Protein AF-A0A662CU67-F1 (afdb_monomer_lite)

pLDDT: mean 75.38, std 14.51, range [34.69, 94.81]

Foldseek 3Di:
DDDPDPDDPDPPVPPDPDPPACLVVDQLLLLVVVLVVLLVLLVPPDPPDPVLLVVSVVVLVVLLVVLVDDPVVVVVVVVVCVVVLVVLVCLLVVFDDDDPPHCHNSNSVSVSSSVVSNSSSVNSSVSNHDLVSVLLNCVQVVPPQVVSVVSVVCVVCVVVVVVVVVV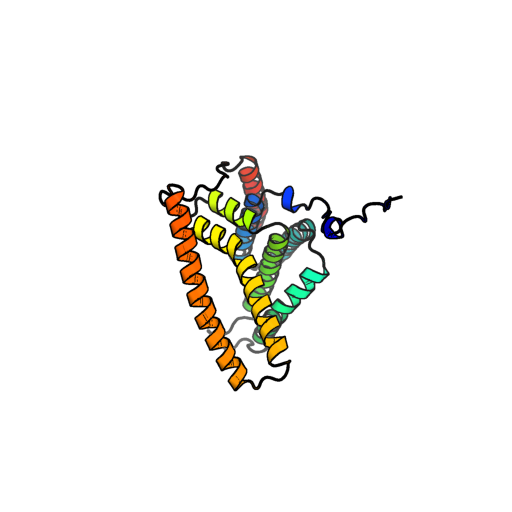VVVVVCVPPNDDDPPVVVVVVVVVVVVVVVVVVVVVVVVVVVVCVVVVNPVGDDDPDPDHDDVVSVVVVVVSCVVVVVVVVVD

Sequence (250 aa):
MIDDRPLLPSPEDSSQKFPLSLKERVEPRRVLLTVLAFLVIIILAPFRPLLKWIILGLLVTIFFVLGRLGWRQTLARFLVFLPLLIFLVVAVFLFPERGEAGLSRPVAAEILVRSLLAWLVLMGASGCLDFQGLIQAGEAWRLPPFFLALLALTGRYLPLMSEELNRQHRSLKLRWGEKIPWSRRIYLLKALLSHNFFLLLRRAQKIHQSLLSRSFSGKWVLTSKRPLTWSEWLWLGILLILVGGAWWWS

Structure (mmCIF, N/CA/C/O backbone):
data_AF-A0A662CU67-F1
#
_entry.id   AF-A0A662CU67-F1
#
loop_
_atom_site.group_PDB
_atom_site.id
_atom_site.type_symbol
_atom_site.label_atom_id
_atom_site.label_alt_id
_atom_site.label_comp_id
_atom_site.label_asym_id
_atom_site.label_entity_id
_atom_site.label_seq_id
_atom_site.pdbx_PDB_ins_code
_atom_site.Cartn_x
_atom_site.Cartn_y
_atom_site.Cartn_z
_atom_site.occupancy
_atom_site.B_iso_or_equiv
_atom_site.auth_seq_id
_atom_site.auth_comp_id
_atom_site.auth_asym_id
_atom_site.auth_atom_id
_atom_site.pdbx_PDB_model_num
ATOM 1 N N . MET A 1 1 ? -35.613 44.379 24.470 1.00 51.56 1 MET A N 1
ATOM 2 C CA . MET A 1 1 ? -34.159 44.491 24.704 1.00 51.56 1 MET A CA 1
ATOM 3 C C . MET A 1 1 ? -33.612 43.078 24.863 1.00 51.56 1 MET A C 1
ATOM 5 O O . MET A 1 1 ? -33.500 42.594 25.979 1.00 51.56 1 MET A O 1
ATOM 9 N N . ILE A 1 2 ? -33.429 42.370 23.743 1.00 50.81 2 ILE A N 1
ATOM 10 C CA . ILE A 1 2 ? -32.931 40.986 23.690 1.00 50.81 2 ILE A CA 1
ATOM 11 C C . ILE A 1 2 ? -32.023 40.890 22.454 1.00 50.81 2 ILE A C 1
ATOM 13 O O . ILE A 1 2 ? -32.502 40.763 21.338 1.00 50.81 2 ILE A O 1
ATOM 17 N N . ASP A 1 3 ? -30.736 41.095 22.730 1.00 44.59 3 ASP A N 1
ATOM 18 C CA . ASP A 1 3 ? -29.508 40.611 22.077 1.00 44.59 3 ASP A CA 1
ATOM 19 C C . ASP A 1 3 ? -29.527 40.312 20.552 1.00 44.59 3 ASP A C 1
ATOM 21 O O . ASP A 1 3 ? -29.603 39.160 20.124 1.00 44.59 3 ASP A O 1
ATOM 25 N N . ASP A 1 4 ? -29.332 41.356 19.736 1.00 52.28 4 ASP A N 1
ATOM 26 C CA . ASP A 1 4 ? -28.867 41.261 18.342 1.00 52.28 4 ASP A CA 1
ATOM 27 C C . ASP A 1 4 ? -27.355 40.966 18.312 1.00 52.28 4 ASP A C 1
ATOM 29 O O . ASP A 1 4 ? -26.524 41.850 18.079 1.00 52.28 4 ASP A O 1
ATOM 33 N N . ARG A 1 5 ? -26.963 39.711 18.563 1.00 55.62 5 ARG A N 1
ATOM 34 C CA . ARG A 1 5 ? -25.589 39.268 18.276 1.00 55.62 5 ARG A CA 1
ATOM 35 C C . ARG A 1 5 ? -25.504 38.726 16.855 1.00 55.62 5 ARG A C 1
ATOM 37 O O . ARG A 1 5 ? -26.284 37.837 16.507 1.00 55.62 5 ARG A O 1
ATOM 44 N N . PRO A 1 6 ? -24.535 39.173 16.040 1.00 49.62 6 PRO A N 1
ATOM 45 C CA . PRO A 1 6 ? -24.277 38.538 14.760 1.00 49.62 6 PRO A CA 1
ATOM 46 C C . PRO A 1 6 ? -23.876 37.080 15.003 1.00 49.62 6 PRO A C 1
ATOM 48 O O . PRO A 1 6 ? -22.993 36.790 15.814 1.00 49.62 6 PRO A O 1
ATOM 51 N N . LEU A 1 7 ? -24.554 36.169 14.303 1.00 55.44 7 LEU A N 1
ATOM 52 C CA . LEU A 1 7 ? -24.207 34.754 14.213 1.00 55.44 7 LEU A CA 1
ATOM 53 C C . LEU A 1 7 ? -22.717 34.634 13.876 1.00 55.44 7 LEU A C 1
ATOM 55 O O . LEU A 1 7 ? -22.296 34.927 12.757 1.00 55.44 7 LEU A O 1
ATOM 59 N N . LEU A 1 8 ? -21.917 34.232 14.864 1.00 54.41 8 LEU A N 1
ATOM 60 C CA . LEU A 1 8 ? -20.520 33.879 14.652 1.00 54.41 8 LEU A CA 1
ATOM 61 C C . LEU A 1 8 ? -20.472 32.772 13.586 1.00 54.41 8 LEU A C 1
ATOM 63 O O . LEU A 1 8 ? -21.180 31.770 13.734 1.00 54.41 8 LEU A O 1
ATOM 67 N N . PRO A 1 9 ? -19.670 32.917 12.518 1.00 47.94 9 PRO A N 1
ATOM 68 C CA . PRO A 1 9 ? -19.522 31.857 11.535 1.00 47.94 9 PRO A CA 1
ATOM 69 C C . PRO A 1 9 ? -18.956 30.614 12.226 1.00 47.94 9 PRO A C 1
ATOM 71 O O . PRO A 1 9 ? -17.965 30.686 12.958 1.00 47.94 9 PRO A O 1
ATOM 74 N N . SER A 1 10 ? -19.617 29.473 12.022 1.00 44.62 10 SER A N 1
ATOM 75 C CA . SER A 1 10 ? -19.162 28.198 12.571 1.00 44.62 10 SER A CA 1
ATOM 76 C C . SER A 1 10 ? -17.742 27.884 12.062 1.00 44.62 10 SER A C 1
ATOM 78 O O . SER A 1 10 ? -17.456 28.114 10.884 1.00 44.62 10 SER A O 1
ATOM 80 N N . PRO A 1 11 ? -16.849 27.327 12.896 1.00 45.16 11 PRO A N 1
ATOM 81 C CA . PRO A 1 11 ? -15.475 27.015 12.500 1.00 45.16 11 PRO A CA 1
ATOM 82 C C . PRO A 1 11 ? -15.352 25.844 11.502 1.00 45.16 11 PRO A C 1
ATOM 84 O O . PRO A 1 11 ? -14.236 25.497 11.109 1.00 45.16 11 PRO A O 1
ATOM 87 N N . GLU A 1 12 ? -16.459 25.242 11.055 1.00 42.50 12 GLU A N 1
ATOM 88 C CA . GLU A 1 12 ? -16.444 24.093 10.139 1.00 42.50 12 GLU A CA 1
ATOM 89 C C . GLU A 1 12 ? -16.228 24.463 8.660 1.00 42.50 12 GLU A C 1
ATOM 91 O O . GLU A 1 12 ? -15.850 23.598 7.874 1.00 42.50 12 GLU A O 1
ATOM 96 N N . ASP A 1 13 ? -16.337 25.740 8.276 1.00 34.69 13 ASP A N 1
ATOM 97 C CA . ASP A 1 13 ? -16.216 26.167 6.865 1.00 34.69 13 ASP A CA 1
ATOM 98 C C . ASP A 1 13 ? -14.758 26.417 6.401 1.00 34.69 13 ASP A C 1
ATOM 100 O O . ASP A 1 13 ? -14.486 26.927 5.315 1.00 34.69 13 ASP A O 1
ATOM 104 N N . SER A 1 14 ? -13.778 26.048 7.236 1.00 36.94 14 SER A N 1
ATOM 105 C CA . SER A 1 14 ? -12.340 26.178 6.939 1.00 36.94 14 SER A CA 1
ATOM 106 C C . SER A 1 14 ? -11.687 24.884 6.434 1.00 36.94 14 SER A C 1
ATOM 108 O O . SER A 1 14 ? -10.532 24.890 5.996 1.00 36.94 14 SER A O 1
ATOM 110 N N . SER A 1 15 ? -12.419 23.766 6.426 1.00 37.44 15 SER A N 1
ATOM 111 C CA . SER A 1 15 ? -11.912 22.499 5.905 1.00 37.44 15 SER A CA 1
ATOM 112 C C . SER A 1 15 ? -12.246 22.339 4.425 1.00 37.44 15 SER A C 1
ATOM 114 O O . SER A 1 15 ? -13.280 21.809 4.045 1.00 37.44 15 SER A O 1
ATOM 116 N N . GLN A 1 16 ? -11.258 22.706 3.607 1.00 41.12 16 GLN A N 1
ATOM 117 C CA . GLN A 1 16 ? -10.997 22.102 2.298 1.00 41.12 16 GLN A CA 1
ATOM 118 C C . GLN A 1 16 ? -11.854 22.589 1.122 1.00 41.12 16 GLN A C 1
ATOM 120 O O . GLN A 1 16 ? -12.458 21.805 0.394 1.00 41.12 16 GLN A O 1
ATOM 125 N N . LYS A 1 17 ? -11.679 23.863 0.755 1.00 34.94 17 LYS A N 1
ATOM 126 C CA . LYS A 1 17 ? -11.550 24.193 -0.675 1.00 34.94 17 LYS A CA 1
ATOM 127 C C . LYS A 1 17 ? -10.222 23.621 -1.184 1.00 34.94 17 LYS A C 1
ATOM 129 O O . LYS A 1 17 ? -9.253 24.352 -1.378 1.00 34.94 17 LYS A O 1
ATOM 134 N N . PHE A 1 18 ? -10.136 22.298 -1.342 1.00 42.62 18 PHE A N 1
ATOM 135 C CA . PHE A 1 18 ? -9.083 21.732 -2.179 1.00 42.62 18 PHE A CA 1
ATOM 136 C C . PHE A 1 18 ? -9.319 22.267 -3.598 1.00 42.62 18 PHE A C 1
ATOM 138 O O . PHE A 1 18 ? -10.444 22.160 -4.092 1.00 42.62 18 PHE A O 1
ATOM 145 N N . PRO A 1 19 ? -8.316 22.867 -4.264 1.00 38.00 19 PRO A N 1
ATOM 146 C CA . PRO A 1 19 ? -8.450 23.174 -5.681 1.00 38.00 19 PRO A CA 1
ATOM 147 C C . PRO A 1 19 ? -8.805 21.860 -6.375 1.00 38.00 19 PRO A C 1
ATOM 149 O O . PRO A 1 19 ? -8.105 20.880 -6.126 1.00 38.00 19 PRO A O 1
ATOM 152 N N . LEU A 1 20 ? -9.896 21.839 -7.155 1.00 42.75 20 LEU A N 1
ATOM 153 C CA . LEU A 1 20 ? -10.387 20.684 -7.922 1.00 42.75 20 LEU A CA 1
ATOM 154 C C . LEU A 1 20 ? -9.199 19.853 -8.418 1.00 42.75 20 LEU A C 1
ATOM 156 O O . LEU A 1 20 ? -8.502 20.227 -9.367 1.00 42.75 20 LEU A O 1
ATOM 160 N N . SER A 1 21 ? -8.896 18.792 -7.673 1.00 43.22 21 SER A N 1
ATOM 161 C CA . SER A 1 21 ? -7.655 18.050 -7.830 1.00 43.22 21 SER A CA 1
ATOM 162 C C . SER A 1 21 ? -7.751 17.280 -9.138 1.00 43.22 21 SER A C 1
ATOM 164 O O . SER A 1 21 ? -8.816 16.777 -9.488 1.00 43.22 21 SER A O 1
ATOM 166 N N . LEU A 1 22 ? -6.644 17.136 -9.869 1.00 47.81 22 LEU A N 1
ATOM 167 C CA . LEU A 1 22 ? -6.586 16.305 -11.081 1.00 47.81 22 LEU A CA 1
ATOM 168 C C . LEU A 1 22 ? -7.120 14.872 -10.847 1.00 47.81 22 LEU A C 1
ATOM 170 O O . LEU A 1 22 ? -7.532 14.222 -11.805 1.00 47.81 22 LEU A O 1
ATOM 174 N N . LYS A 1 23 ? -7.197 14.430 -9.581 1.00 51.50 23 LYS A N 1
ATOM 175 C CA . LYS A 1 23 ? -7.931 13.242 -9.111 1.00 51.50 23 LYS A CA 1
ATOM 176 C C . LYS A 1 23 ? -9.357 13.107 -9.646 1.00 51.50 23 LYS A C 1
ATOM 178 O O . LYS A 1 23 ? -9.794 11.994 -9.897 1.00 51.50 23 LYS A O 1
ATOM 183 N N . GLU A 1 24 ? -10.074 14.210 -9.830 1.00 51.81 24 GLU A N 1
ATOM 184 C CA . GLU A 1 24 ? -11.471 14.194 -10.284 1.00 51.81 24 GLU A CA 1
ATOM 185 C C . GLU A 1 24 ? -11.602 14.113 -11.811 1.00 51.81 24 GLU A C 1
ATOM 187 O O . GLU A 1 24 ? -12.648 13.731 -12.330 1.00 51.81 24 GLU A O 1
ATOM 192 N N . ARG A 1 25 ? -10.537 14.465 -12.549 1.00 53.47 25 ARG A N 1
ATOM 193 C CA . ARG A 1 25 ? -10.552 14.546 -14.020 1.00 53.47 25 ARG A CA 1
ATOM 194 C C . ARG A 1 25 ? -9.966 13.322 -14.710 1.00 53.47 25 ARG A C 1
ATOM 196 O O . ARG A 1 25 ? -10.277 13.089 -15.876 1.00 53.47 25 ARG A O 1
ATOM 203 N N . VAL A 1 26 ? -9.103 12.566 -14.035 1.00 61.88 26 VAL A N 1
ATOM 204 C CA . VAL A 1 26 ? -8.459 11.392 -14.629 1.00 61.88 26 VAL A CA 1
ATOM 205 C C . VAL A 1 26 ? -9.244 10.139 -14.263 1.00 61.88 26 VAL A C 1
ATOM 207 O O . VAL A 1 26 ? -9.406 9.814 -13.092 1.00 61.88 26 VAL A O 1
ATOM 210 N N . GLU A 1 27 ? -9.712 9.412 -15.279 1.00 72.50 27 GLU A N 1
ATOM 211 C CA . GLU A 1 27 ? -10.411 8.141 -15.087 1.00 72.50 27 GLU A CA 1
ATOM 212 C C . GLU A 1 27 ? -9.502 7.140 -14.335 1.00 72.50 27 GLU A C 1
ATOM 214 O O . GLU A 1 27 ? -8.444 6.766 -14.856 1.00 72.50 27 GLU A O 1
ATOM 219 N N . PRO A 1 28 ? -9.900 6.654 -13.140 1.00 73.56 28 PRO A N 1
ATOM 220 C CA . PRO A 1 28 ? -9.088 5.758 -12.303 1.00 73.56 28 PRO A CA 1
ATOM 221 C C . PRO A 1 28 ? -8.609 4.493 -13.023 1.00 73.56 28 PRO A C 1
ATOM 223 O O . PRO A 1 28 ? -7.529 3.966 -12.760 1.00 73.56 28 PRO A O 1
ATOM 226 N N . ARG A 1 29 ? -9.421 4.026 -13.975 1.00 75.12 29 ARG A N 1
ATOM 227 C CA . ARG A 1 29 ? -9.150 2.874 -14.838 1.00 75.12 29 ARG A CA 1
ATOM 228 C C . ARG A 1 29 ? -7.909 3.089 -15.686 1.00 75.12 29 ARG A C 1
ATOM 230 O O . ARG A 1 29 ? -7.044 2.221 -15.696 1.00 75.12 29 ARG A O 1
ATOM 237 N N . ARG A 1 30 ? -7.798 4.252 -16.338 1.00 75.69 30 ARG A N 1
ATOM 238 C CA . ARG A 1 30 ? -6.649 4.596 -17.185 1.00 75.69 30 ARG A CA 1
ATOM 239 C C . ARG A 1 30 ? -5.368 4.604 -16.377 1.00 75.69 30 ARG A C 1
ATOM 241 O O . ARG A 1 30 ? -4.396 4.019 -16.820 1.00 75.69 30 ARG A O 1
ATOM 248 N N . VAL A 1 31 ? -5.392 5.182 -15.177 1.00 78.56 31 VAL A N 1
ATOM 249 C CA . VAL A 1 31 ? -4.225 5.220 -14.282 1.00 78.56 31 VAL A CA 1
ATOM 250 C C . VAL A 1 31 ? -3.782 3.813 -13.891 1.00 78.56 31 VAL A C 1
ATOM 252 O O . VAL A 1 31 ? -2.597 3.502 -13.958 1.00 78.56 31 VAL A O 1
ATOM 255 N N . LEU A 1 32 ? -4.717 2.943 -13.496 1.00 82.56 32 LEU A N 1
ATOM 256 C CA . LEU A 1 32 ? -4.377 1.572 -13.115 1.00 82.56 32 LEU A CA 1
ATOM 257 C C . LEU A 1 32 ? -3.802 0.790 -14.304 1.00 82.56 32 LEU A C 1
ATOM 259 O O . LEU A 1 32 ? -2.840 0.038 -14.153 1.00 82.56 32 LEU A O 1
ATOM 263 N N . LEU A 1 33 ? -4.366 1.006 -15.491 1.00 81.12 33 LEU A N 1
ATOM 264 C CA . LEU A 1 33 ? -3.928 0.366 -16.722 1.00 81.12 33 LEU A CA 1
ATOM 265 C C . LEU A 1 33 ? -2.545 0.866 -17.163 1.00 81.12 33 LEU A C 1
ATOM 267 O O . LEU A 1 33 ? -1.673 0.052 -17.454 1.00 81.12 33 LEU A O 1
ATOM 271 N N . THR A 1 34 ? -2.298 2.179 -17.141 1.00 79.88 34 THR A N 1
ATOM 272 C CA . THR A 1 34 ? -0.978 2.742 -17.454 1.00 79.88 34 THR A CA 1
ATOM 273 C C . THR A 1 34 ? 0.068 2.239 -16.471 1.00 79.88 34 THR A C 1
ATOM 275 O O . THR A 1 34 ? 1.145 1.836 -16.890 1.00 79.88 34 THR A O 1
ATOM 278 N N . VAL A 1 35 ? -0.250 2.188 -15.175 1.00 83.38 35 VAL A N 1
ATOM 279 C CA . VAL A 1 35 ? 0.652 1.668 -14.136 1.00 83.38 35 VAL A CA 1
ATOM 280 C C . VAL A 1 35 ? 0.991 0.204 -14.373 1.00 83.38 35 VAL A C 1
ATOM 282 O O . VAL A 1 35 ? 2.167 -0.151 -14.352 1.00 83.38 35 VAL A O 1
ATOM 285 N N . LEU A 1 36 ? -0.008 -0.643 -14.633 1.00 83.75 36 LEU A N 1
ATOM 286 C CA . LEU A 1 36 ? 0.222 -2.060 -14.902 1.00 83.75 36 LEU A CA 1
ATOM 287 C C . LEU A 1 36 ? 1.044 -2.250 -16.180 1.00 83.75 36 LEU A C 1
ATOM 289 O O . LEU A 1 36 ? 1.998 -3.022 -16.166 1.00 83.75 36 LEU A O 1
ATOM 293 N N . ALA A 1 37 ? 0.739 -1.500 -17.243 1.00 80.94 37 ALA A N 1
ATOM 294 C CA . ALA A 1 37 ? 1.528 -1.507 -18.470 1.00 80.94 37 ALA A CA 1
ATOM 295 C C . ALA A 1 37 ? 2.991 -1.127 -18.189 1.00 80.94 37 ALA A C 1
ATOM 297 O O . ALA A 1 37 ? 3.884 -1.894 -18.535 1.00 80.94 37 ALA A O 1
ATOM 298 N N . PHE A 1 38 ? 3.255 -0.015 -17.491 1.00 80.56 38 PHE A N 1
ATOM 299 C CA . PHE A 1 38 ? 4.620 0.380 -17.125 1.00 80.56 38 PHE A CA 1
ATOM 300 C C . PHE A 1 38 ? 5.338 -0.684 -16.302 1.00 80.56 38 PHE A C 1
ATOM 302 O O . PHE A 1 38 ? 6.503 -0.960 -16.571 1.00 80.56 38 PHE A O 1
ATOM 309 N N . LEU A 1 39 ? 4.666 -1.305 -15.331 1.00 83.56 39 LEU A N 1
ATOM 310 C CA . LEU A 1 39 ? 5.264 -2.367 -14.523 1.00 83.56 39 LEU A CA 1
ATOM 311 C C . LEU A 1 39 ? 5.637 -3.584 -15.372 1.00 83.56 39 LEU A C 1
ATOM 313 O O . LEU A 1 39 ? 6.767 -4.055 -15.276 1.00 83.56 39 LEU A O 1
ATOM 317 N N . VAL A 1 40 ? 4.735 -4.056 -16.237 1.00 82.06 40 VAL A N 1
ATOM 318 C CA . VAL A 1 40 ? 5.019 -5.167 -17.160 1.00 82.06 40 VAL A CA 1
ATOM 319 C C . VAL A 1 40 ? 6.206 -4.821 -18.053 1.00 82.06 40 VAL A C 1
ATOM 321 O O . VAL A 1 40 ? 7.106 -5.640 -18.208 1.00 82.06 40 VAL A O 1
ATOM 324 N N . ILE A 1 41 ? 6.264 -3.595 -18.573 1.00 77.25 41 ILE A N 1
ATOM 325 C CA . ILE A 1 41 ? 7.367 -3.136 -19.421 1.00 77.25 41 ILE A CA 1
ATOM 326 C C . ILE A 1 41 ? 8.687 -3.106 -18.645 1.00 77.25 41 ILE A C 1
ATOM 328 O O . ILE A 1 41 ? 9.685 -3.609 -19.146 1.00 77.25 41 ILE A O 1
ATOM 332 N N . ILE A 1 42 ? 8.712 -2.557 -17.428 1.00 77.81 42 ILE A N 1
ATOM 333 C CA . ILE A 1 42 ? 9.919 -2.502 -16.584 1.00 77.81 42 ILE A CA 1
ATOM 334 C C . ILE A 1 42 ? 10.455 -3.913 -16.299 1.00 77.81 42 ILE A C 1
ATOM 336 O O . ILE A 1 42 ? 11.671 -4.114 -16.257 1.00 77.81 42 ILE A O 1
ATOM 340 N N . ILE A 1 43 ? 9.556 -4.884 -16.117 1.00 79.06 43 ILE A N 1
ATOM 341 C CA . ILE A 1 43 ? 9.902 -6.286 -15.858 1.00 79.06 43 ILE A CA 1
ATOM 342 C C . ILE A 1 43 ? 10.423 -6.971 -17.129 1.00 79.06 43 ILE A C 1
ATOM 344 O O . ILE A 1 43 ? 11.436 -7.660 -17.065 1.00 79.06 43 ILE A O 1
ATOM 348 N N . LEU A 1 44 ? 9.760 -6.778 -18.273 1.00 77.19 44 LEU A N 1
ATOM 349 C CA . LEU A 1 44 ? 10.110 -7.435 -19.538 1.00 77.19 44 LEU A CA 1
ATOM 350 C C . LEU A 1 44 ? 11.295 -6.782 -20.271 1.00 77.19 44 LEU A C 1
ATOM 352 O O . LEU A 1 44 ? 11.913 -7.426 -21.114 1.00 77.19 44 LEU A O 1
ATOM 356 N N . ALA A 1 45 ? 11.604 -5.510 -20.007 1.00 70.81 45 ALA A N 1
ATOM 357 C CA . ALA A 1 45 ? 12.615 -4.771 -20.758 1.00 70.81 45 ALA A CA 1
ATOM 358 C C . ALA A 1 45 ? 14.032 -5.346 -20.544 1.00 70.81 45 ALA A C 1
ATOM 360 O O . ALA A 1 45 ? 14.484 -5.414 -19.395 1.00 70.81 45 ALA A O 1
ATOM 361 N N . PRO A 1 46 ? 14.769 -5.695 -21.621 1.00 66.56 46 PRO A N 1
ATOM 362 C CA . PRO A 1 46 ? 16.157 -6.134 -21.512 1.00 66.56 46 PRO A CA 1
ATOM 363 C C . PRO A 1 46 ? 17.064 -4.978 -21.063 1.00 66.56 46 PRO A C 1
ATOM 365 O O . PRO A 1 46 ? 16.913 -3.842 -21.515 1.00 66.56 46 PRO A O 1
ATOM 368 N N . PHE A 1 47 ? 18.038 -5.263 -20.187 1.00 62.94 47 PHE A N 1
ATOM 369 C CA . PHE A 1 47 ? 18.885 -4.230 -19.571 1.00 62.94 47 PHE A CA 1
ATOM 370 C C . PHE A 1 47 ? 19.769 -3.467 -20.568 1.00 62.94 47 PHE A C 1
ATOM 372 O O . PHE A 1 47 ? 20.126 -2.313 -20.330 1.00 62.94 47 PHE A O 1
ATOM 379 N N . ARG A 1 48 ? 20.113 -4.089 -21.698 1.00 62.84 48 ARG A N 1
ATOM 380 C CA . ARG A 1 48 ? 20.906 -3.470 -22.762 1.00 62.84 48 ARG A CA 1
ATOM 381 C C . ARG A 1 48 ? 20.013 -3.137 -23.959 1.00 62.84 48 ARG A C 1
ATOM 383 O O . ARG A 1 48 ? 19.188 -3.975 -24.329 1.00 62.84 48 ARG A O 1
ATOM 390 N N . PRO A 1 49 ? 20.200 -1.983 -24.627 1.00 64.56 49 PRO A N 1
ATOM 391 C CA . PRO A 1 49 ? 21.101 -0.847 -24.351 1.00 64.56 49 PRO A CA 1
ATOM 392 C C . PRO A 1 49 ? 20.595 0.167 -23.295 1.00 64.56 49 PRO A C 1
ATOM 394 O O . PRO A 1 49 ? 19.394 0.344 -23.103 1.00 64.56 49 PRO A O 1
ATOM 397 N N . LEU A 1 50 ? 21.530 0.912 -22.679 1.00 66.94 50 LEU A N 1
ATOM 398 C CA . LEU A 1 50 ? 21.278 1.927 -21.631 1.00 66.94 50 LEU A CA 1
ATOM 399 C C . LEU A 1 50 ? 20.322 3.058 -22.059 1.00 66.94 50 LEU A C 1
ATOM 401 O O . LEU A 1 50 ? 19.606 3.607 -21.223 1.00 66.94 50 LEU A O 1
ATOM 405 N N . LEU A 1 51 ? 20.259 3.369 -23.359 1.00 65.38 51 LEU A N 1
ATOM 406 C CA . LEU A 1 51 ? 19.337 4.364 -23.922 1.00 65.38 51 LEU A CA 1
ATOM 407 C C . LEU A 1 51 ? 17.862 4.058 -23.601 1.00 65.38 51 LEU A C 1
ATOM 409 O O . LEU A 1 51 ? 17.078 4.982 -23.386 1.00 65.38 51 LEU A O 1
ATOM 413 N N . LYS A 1 52 ? 17.491 2.773 -23.488 1.00 68.62 52 LYS A N 1
ATOM 414 C CA . LYS A 1 52 ? 16.122 2.344 -23.154 1.00 68.62 52 LYS A CA 1
ATOM 415 C C . LYS A 1 52 ? 15.710 2.802 -21.755 1.00 68.62 52 LYS A C 1
ATOM 417 O O . LYS A 1 52 ? 14.597 3.285 -21.571 1.00 68.62 52 LYS A O 1
ATOM 422 N N . TRP A 1 53 ? 16.621 2.727 -20.786 1.00 68.81 53 TRP A N 1
ATOM 423 C CA . TRP A 1 53 ? 16.367 3.164 -19.410 1.00 68.81 53 TRP A CA 1
ATOM 424 C C . TRP A 1 53 ? 16.248 4.680 -19.286 1.00 68.81 53 TRP A C 1
ATOM 426 O O . TRP A 1 53 ? 15.465 5.153 -18.468 1.00 68.81 53 TRP A O 1
ATOM 436 N N . ILE A 1 54 ? 16.970 5.440 -20.114 1.00 71.69 54 ILE A N 1
ATOM 437 C CA . ILE A 1 54 ? 16.862 6.905 -20.149 1.00 71.69 54 ILE A CA 1
ATOM 438 C C . ILE A 1 54 ? 15.483 7.319 -20.673 1.00 71.69 54 ILE A C 1
ATOM 440 O O . ILE A 1 54 ? 14.817 8.144 -20.050 1.00 71.69 54 ILE A O 1
ATOM 444 N N . ILE A 1 55 ? 15.020 6.710 -21.770 1.00 73.00 55 ILE A N 1
ATOM 445 C CA . ILE A 1 55 ? 13.694 6.990 -22.346 1.00 73.00 55 ILE A CA 1
ATOM 446 C C . ILE A 1 55 ? 12.585 6.583 -21.367 1.00 73.00 55 ILE A C 1
ATOM 448 O O . ILE A 1 55 ? 11.655 7.351 -21.129 1.00 73.00 55 ILE A O 1
ATOM 452 N N . LEU A 1 56 ? 12.697 5.399 -20.758 1.00 72.12 56 LEU A N 1
ATOM 453 C CA . LEU A 1 56 ? 11.707 4.898 -19.805 1.00 72.12 56 LEU A CA 1
ATOM 454 C C . LEU A 1 56 ? 11.699 5.731 -18.516 1.00 72.12 56 LEU A C 1
ATOM 456 O O . LEU A 1 56 ? 10.632 6.070 -18.012 1.00 72.12 56 LEU A O 1
ATOM 460 N N . GLY A 1 57 ? 12.875 6.141 -18.036 1.00 74.00 57 GLY A N 1
ATOM 461 C CA . GLY A 1 57 ? 13.029 7.083 -16.933 1.00 74.00 57 GLY A CA 1
ATOM 462 C C . GLY A 1 57 ? 12.357 8.421 -17.224 1.00 74.00 57 GLY A C 1
ATOM 463 O O . GLY A 1 57 ? 11.543 8.863 -16.422 1.00 74.00 57 GLY A O 1
ATOM 464 N N . LEU A 1 58 ? 12.605 9.015 -18.396 1.00 78.62 58 LEU A N 1
ATOM 465 C CA . LEU A 1 58 ? 11.966 10.263 -18.823 1.00 78.62 58 LEU A CA 1
ATOM 466 C C . LEU A 1 58 ? 10.435 10.136 -18.847 1.00 78.62 58 LEU A C 1
ATOM 468 O O . LEU A 1 58 ? 9.734 10.995 -18.314 1.00 78.62 58 LEU A O 1
ATOM 472 N N . LEU A 1 59 ? 9.912 9.044 -19.407 1.00 73.06 59 LEU A N 1
ATOM 473 C CA . LEU A 1 59 ? 8.474 8.795 -19.497 1.00 73.06 59 LEU A CA 1
ATOM 474 C C . LEU A 1 59 ? 7.840 8.647 -18.100 1.00 73.06 59 LEU A C 1
ATOM 476 O O . LEU A 1 59 ? 6.819 9.271 -17.801 1.00 73.06 59 LEU A O 1
ATOM 480 N N . VAL A 1 60 ? 8.486 7.898 -17.204 1.00 76.12 60 VAL A N 1
ATOM 481 C CA . VAL A 1 60 ? 8.052 7.744 -15.808 1.00 76.12 60 VAL A CA 1
ATOM 482 C C . VAL A 1 60 ? 8.145 9.068 -15.043 1.00 76.12 60 VAL A C 1
ATOM 484 O O . VAL A 1 60 ? 7.242 9.388 -14.271 1.00 76.12 60 VAL A O 1
ATOM 487 N N . THR A 1 61 ? 9.180 9.878 -15.273 1.00 74.31 61 THR A N 1
ATOM 488 C CA . THR A 1 61 ? 9.303 11.213 -14.672 1.00 74.31 61 THR A CA 1
ATOM 489 C C . THR A 1 61 ? 8.194 12.145 -15.152 1.00 74.31 61 THR A C 1
ATOM 491 O O . THR A 1 61 ? 7.603 12.842 -14.332 1.00 74.31 61 THR A O 1
ATOM 494 N N . ILE A 1 62 ? 7.841 12.127 -16.440 1.00 73.81 62 ILE A N 1
ATOM 495 C CA . ILE A 1 62 ? 6.707 12.898 -16.973 1.00 73.81 62 ILE A CA 1
ATOM 496 C C . ILE A 1 62 ? 5.403 12.457 -16.298 1.00 73.81 62 ILE A C 1
ATOM 498 O O . ILE A 1 62 ? 4.647 13.301 -15.817 1.00 73.81 62 ILE A O 1
ATOM 502 N N . PHE A 1 63 ? 5.165 11.147 -16.185 1.00 70.81 63 PHE A N 1
ATOM 503 C CA . PHE A 1 63 ? 4.001 10.603 -15.481 1.00 70.81 63 PHE A CA 1
ATOM 504 C C . PHE A 1 63 ? 3.959 11.043 -14.008 1.00 70.81 63 PHE A C 1
ATOM 506 O O . PHE A 1 63 ? 2.915 11.445 -13.495 1.00 70.81 63 PHE A O 1
ATOM 513 N N . PHE A 1 64 ? 5.110 11.043 -13.340 1.00 69.94 64 PHE A N 1
ATOM 514 C CA . PHE A 1 64 ? 5.252 11.484 -11.958 1.00 69.94 64 PHE A CA 1
ATOM 515 C C . PHE A 1 64 ? 4.970 12.988 -11.778 1.00 69.94 64 PHE A C 1
ATOM 517 O O . PHE A 1 64 ? 4.245 13.375 -10.859 1.00 69.94 64 PHE A O 1
ATOM 524 N N . VAL A 1 65 ? 5.488 13.838 -12.669 1.00 69.56 65 VAL A N 1
ATOM 525 C CA . VAL A 1 65 ? 5.252 15.293 -12.654 1.00 69.56 65 VAL A CA 1
ATOM 526 C C . VAL A 1 65 ? 3.779 15.612 -12.921 1.00 69.56 65 VAL A C 1
ATOM 528 O O . VAL A 1 65 ? 3.198 16.465 -12.245 1.00 69.56 65 VAL A O 1
ATOM 531 N N . LEU A 1 66 ? 3.142 14.887 -13.845 1.00 66.88 66 LEU A N 1
ATOM 532 C CA . LEU A 1 66 ? 1.705 14.999 -14.117 1.00 66.88 66 LEU A CA 1
ATOM 533 C C . LEU A 1 66 ? 0.850 14.625 -12.898 1.00 66.88 66 LEU A C 1
ATOM 535 O O . LEU A 1 66 ? -0.203 15.225 -12.688 1.00 66.88 66 LEU A O 1
ATOM 539 N N . GLY A 1 67 ? 1.332 13.709 -12.052 1.00 63.53 67 GLY A N 1
ATOM 540 C CA . GLY A 1 67 ? 0.693 13.342 -10.786 1.00 63.53 67 GLY A CA 1
ATOM 541 C C . GLY A 1 67 ? 0.676 14.448 -9.721 1.00 63.53 67 GLY A C 1
ATOM 542 O O . GLY A 1 67 ? 0.004 14.279 -8.705 1.00 63.53 67 GLY A O 1
ATOM 543 N N . ARG A 1 68 ? 1.389 15.572 -9.934 1.00 65.12 68 ARG A N 1
ATOM 544 C CA . ARG A 1 68 ? 1.456 16.762 -9.052 1.00 65.12 68 ARG A CA 1
ATOM 545 C C . ARG A 1 68 ? 1.549 16.430 -7.557 1.00 65.12 68 ARG A C 1
ATOM 547 O O . ARG A 1 68 ? 0.895 17.046 -6.714 1.00 65.12 68 ARG A O 1
ATOM 554 N N . LEU A 1 69 ? 2.379 15.452 -7.216 1.00 65.50 69 LEU A N 1
ATOM 555 C CA . LEU A 1 69 ? 2.624 15.075 -5.829 1.00 65.50 69 LEU A CA 1
ATOM 556 C C . LEU A 1 69 ? 3.471 16.139 -5.130 1.00 65.50 69 LEU A C 1
ATOM 558 O O . LEU A 1 69 ? 4.483 16.599 -5.658 1.00 65.50 69 LEU A O 1
ATOM 562 N N . GLY A 1 70 ? 3.081 16.514 -3.911 1.00 72.50 70 GLY A N 1
ATOM 563 C CA . GLY A 1 70 ? 3.866 17.438 -3.100 1.00 72.50 70 GLY A CA 1
ATOM 564 C C . GLY A 1 70 ? 5.246 16.851 -2.795 1.00 72.50 70 GLY A C 1
ATOM 565 O O . GLY A 1 70 ? 5.339 15.794 -2.171 1.00 72.50 70 GLY A O 1
ATOM 566 N N . TRP A 1 71 ? 6.315 17.561 -3.176 1.00 71.94 71 TRP A N 1
ATOM 567 C CA . TRP A 1 71 ? 7.712 17.118 -3.021 1.00 71.94 71 TRP A CA 1
ATOM 568 C C . TRP A 1 71 ? 8.039 16.606 -1.608 1.00 71.94 71 TRP A C 1
ATOM 570 O O . TRP A 1 71 ? 8.717 15.595 -1.446 1.00 71.94 71 TRP A O 1
ATOM 580 N N . ARG A 1 72 ? 7.475 17.246 -0.572 1.00 77.25 72 ARG A N 1
ATOM 581 C CA . ARG A 1 72 ? 7.641 16.836 0.835 1.00 77.25 72 ARG A CA 1
ATOM 582 C C . ARG A 1 72 ? 7.089 15.437 1.128 1.00 77.25 72 ARG A C 1
ATOM 584 O O . ARG A 1 72 ? 7.725 14.671 1.845 1.00 77.25 72 ARG A O 1
ATOM 591 N N . GLN A 1 73 ? 5.923 15.095 0.578 1.00 75.25 73 GLN A N 1
ATOM 592 C CA . GLN A 1 73 ? 5.309 13.778 0.784 1.00 75.25 73 GLN A CA 1
ATOM 593 C C . GLN A 1 73 ? 6.079 12.694 0.029 1.00 75.25 73 GLN A C 1
ATOM 595 O O . GLN A 1 73 ? 6.291 11.607 0.561 1.00 75.25 73 GLN A O 1
ATOM 600 N N . THR A 1 74 ? 6.543 13.009 -1.182 1.00 78.31 74 THR A N 1
ATOM 601 C CA . THR A 1 74 ? 7.407 12.128 -1.973 1.00 78.31 74 THR A CA 1
ATOM 602 C C . THR A 1 74 ? 8.696 11.814 -1.232 1.00 78.31 74 THR A C 1
ATOM 604 O O . THR A 1 74 ? 9.044 10.645 -1.097 1.00 78.31 74 THR A O 1
ATOM 607 N N . LEU A 1 75 ? 9.369 12.832 -0.693 1.00 80.75 75 LEU A N 1
ATOM 608 C CA . LEU A 1 75 ? 10.634 12.646 0.007 1.00 80.75 75 LEU A CA 1
ATOM 609 C C . LEU A 1 75 ? 10.457 11.826 1.292 1.00 80.75 75 LEU A C 1
ATOM 611 O O . LEU A 1 75 ? 11.225 10.902 1.536 1.00 80.75 75 LEU A O 1
ATOM 615 N N . ALA A 1 76 ? 9.401 12.089 2.070 1.00 84.19 76 ALA A N 1
ATOM 616 C CA . ALA A 1 76 ? 9.095 11.310 3.271 1.00 84.19 76 ALA A CA 1
ATOM 617 C C . ALA A 1 76 ? 8.844 9.824 2.961 1.00 84.19 76 ALA A C 1
ATOM 619 O O . ALA A 1 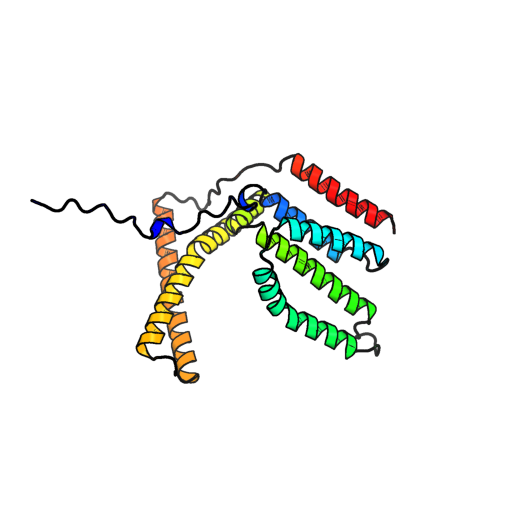76 ? 9.317 8.950 3.684 1.00 84.19 76 ALA A O 1
ATOM 620 N N . ARG A 1 77 ? 8.136 9.520 1.865 1.00 83.44 77 ARG A N 1
ATOM 621 C CA . ARG A 1 77 ? 7.905 8.134 1.426 1.00 83.44 77 ARG A CA 1
ATOM 622 C C . ARG A 1 77 ? 9.159 7.495 0.829 1.00 83.44 77 ARG A C 1
ATOM 624 O O . ARG A 1 77 ? 9.380 6.306 1.035 1.00 83.44 77 ARG A O 1
ATOM 631 N N . PHE A 1 78 ? 9.994 8.272 0.140 1.00 83.31 78 PHE A N 1
ATOM 632 C CA . PHE A 1 78 ? 11.285 7.805 -0.362 1.00 83.31 78 PHE A CA 1
ATOM 633 C C . PHE A 1 78 ? 12.228 7.428 0.781 1.00 83.31 78 PHE A C 1
ATOM 635 O O . PHE A 1 78 ? 12.890 6.402 0.696 1.00 83.31 78 PHE A O 1
ATOM 642 N N . LEU A 1 79 ? 12.226 8.179 1.890 1.00 86.56 79 LEU A N 1
ATOM 643 C CA . LEU A 1 79 ? 13.014 7.844 3.082 1.00 86.56 79 LEU A CA 1
ATOM 644 C C . LEU A 1 79 ? 12.688 6.452 3.644 1.00 86.56 79 LEU A C 1
ATOM 646 O O . LEU A 1 79 ? 13.586 5.770 4.124 1.00 86.56 79 LEU A O 1
ATOM 650 N N . VAL A 1 80 ? 11.429 6.011 3.560 1.00 86.12 80 VAL A N 1
ATOM 651 C CA . VAL A 1 80 ? 11.023 4.658 3.987 1.00 86.12 80 VAL A CA 1
ATOM 652 C C . VAL A 1 80 ? 11.562 3.583 3.036 1.00 86.12 80 VAL A C 1
ATOM 654 O O . VAL A 1 80 ? 11.863 2.473 3.465 1.00 86.12 80 VAL A O 1
ATOM 657 N N . PHE A 1 81 ? 11.715 3.911 1.752 1.00 84.25 81 PHE A N 1
ATOM 658 C CA . PHE A 1 81 ? 12.272 3.019 0.732 1.00 84.25 81 PHE A CA 1
ATOM 659 C C . PHE A 1 81 ? 13.813 3.003 0.721 1.00 84.25 81 PHE A C 1
ATOM 661 O O . PHE A 1 81 ? 14.439 2.027 0.313 1.00 84.25 81 PHE A O 1
ATOM 668 N N . LEU A 1 82 ? 14.435 4.066 1.224 1.00 87.19 82 LEU A N 1
ATOM 669 C CA . LEU A 1 82 ? 15.878 4.268 1.290 1.00 87.19 82 LEU A CA 1
ATOM 670 C C . LEU A 1 82 ? 16.664 3.135 1.988 1.00 87.19 82 LEU A C 1
ATOM 672 O O . LEU A 1 82 ? 17.666 2.713 1.409 1.00 87.19 82 LEU A O 1
ATOM 676 N N . PRO A 1 83 ? 16.261 2.574 3.152 1.00 88.44 83 PRO A N 1
ATOM 677 C CA . PRO A 1 83 ? 17.000 1.464 3.763 1.00 88.44 83 PRO A CA 1
ATOM 678 C C . PRO A 1 83 ? 17.057 0.221 2.866 1.00 88.44 83 PRO A C 1
ATOM 680 O O . PRO A 1 83 ? 18.075 -0.466 2.849 1.00 88.44 83 PRO A O 1
ATOM 683 N N . LEU A 1 84 ? 16.009 -0.038 2.076 1.00 85.69 84 LEU A N 1
ATOM 684 C CA . LEU A 1 84 ? 16.000 -1.135 1.107 1.00 85.69 84 LEU A CA 1
ATOM 685 C C . LEU A 1 84 ? 16.996 -0.879 -0.033 1.00 85.69 84 LEU A C 1
ATOM 687 O O . LEU A 1 84 ? 17.714 -1.791 -0.438 1.00 85.69 84 LEU A O 1
ATOM 691 N N . LEU A 1 85 ? 17.079 0.362 -0.524 1.00 84.94 85 LEU A N 1
ATOM 692 C CA . LEU A 1 85 ? 18.055 0.745 -1.548 1.00 84.94 85 LEU A CA 1
ATOM 693 C C . LEU A 1 85 ? 19.491 0.660 -1.035 1.00 84.94 85 LEU A C 1
ATOM 695 O O . LEU A 1 85 ? 20.342 0.122 -1.736 1.00 84.94 85 LEU A O 1
ATOM 699 N N . ILE A 1 86 ? 19.757 1.141 0.185 1.00 85.88 86 ILE A N 1
ATOM 700 C CA . ILE A 1 86 ? 21.074 1.002 0.819 1.00 85.88 86 ILE A CA 1
ATOM 701 C C . ILE A 1 86 ? 21.436 -0.473 0.922 1.00 85.88 86 ILE A C 1
ATOM 703 O O . ILE A 1 86 ? 22.523 -0.851 0.500 1.00 85.88 86 ILE A O 1
ATOM 707 N N . PHE A 1 87 ? 20.529 -1.309 1.432 1.00 84.75 87 PHE A N 1
ATOM 708 C CA . PHE A 1 87 ? 20.763 -2.746 1.529 1.00 84.75 87 PHE A CA 1
ATOM 709 C C . PHE A 1 87 ? 21.125 -3.358 0.169 1.00 84.75 87 PHE A C 1
ATOM 711 O O . PHE A 1 87 ? 22.080 -4.126 0.081 1.00 84.75 87 PHE A O 1
ATOM 718 N N . LEU A 1 88 ? 20.425 -2.971 -0.901 1.00 80.44 88 LEU A N 1
ATOM 719 C CA . LEU A 1 88 ? 20.689 -3.481 -2.243 1.00 80.44 88 LEU A CA 1
ATOM 720 C C . LEU A 1 88 ? 22.039 -2.990 -2.799 1.00 80.44 88 LEU A C 1
ATOM 722 O O . LEU A 1 88 ? 22.780 -3.786 -3.364 1.00 80.44 88 LEU A O 1
ATOM 726 N N . VAL A 1 89 ? 22.406 -1.721 -2.588 1.00 81.56 89 VAL A N 1
ATOM 727 C CA . VAL A 1 89 ? 23.726 -1.173 -2.967 1.00 81.56 89 VAL A CA 1
ATOM 728 C C . VAL A 1 89 ? 24.853 -1.854 -2.192 1.00 81.56 89 VAL A C 1
ATOM 730 O O . VAL A 1 89 ? 25.863 -2.237 -2.782 1.00 81.56 89 VAL A O 1
ATOM 733 N N . VAL A 1 90 ? 24.675 -2.048 -0.882 1.00 82.50 90 VAL A N 1
ATOM 734 C CA . VAL A 1 90 ? 25.623 -2.785 -0.041 1.00 82.50 90 VAL A CA 1
ATOM 735 C C . VAL A 1 90 ? 25.764 -4.209 -0.562 1.00 82.50 90 VAL A C 1
ATOM 737 O O . VAL A 1 90 ? 26.887 -4.652 -0.753 1.00 82.50 90 VAL A O 1
ATOM 740 N N . ALA A 1 91 ? 24.669 -4.897 -0.888 1.00 74.38 91 ALA A N 1
ATOM 741 C CA . ALA A 1 91 ? 24.724 -6.237 -1.467 1.00 74.38 91 ALA A CA 1
ATOM 742 C C . ALA A 1 91 ? 25.507 -6.275 -2.795 1.00 74.38 91 ALA A C 1
ATOM 744 O O . ALA A 1 91 ? 26.304 -7.187 -2.999 1.00 74.38 91 ALA A O 1
ATOM 745 N N . VAL A 1 92 ? 25.363 -5.266 -3.665 1.00 72.94 92 VAL A N 1
ATOM 746 C CA . VAL A 1 92 ? 26.148 -5.159 -4.915 1.00 72.94 92 VAL A CA 1
ATOM 747 C C . VAL A 1 92 ? 27.649 -5.044 -4.631 1.00 72.94 92 VAL A C 1
ATOM 749 O O . VAL A 1 92 ? 28.466 -5.623 -5.345 1.00 72.94 92 VAL A O 1
ATOM 752 N N . PHE A 1 93 ? 28.022 -4.271 -3.610 1.00 71.31 93 PHE A N 1
ATOM 753 C CA . PHE A 1 93 ? 29.420 -3.997 -3.283 1.00 71.31 93 PHE A CA 1
ATOM 754 C C . PHE A 1 93 ? 30.075 -5.119 -2.462 1.00 71.31 93 PHE A C 1
ATOM 756 O O . PHE A 1 93 ? 31.259 -5.395 -2.641 1.00 71.31 93 PHE A O 1
ATOM 763 N N . LEU A 1 94 ? 29.310 -5.775 -1.583 1.00 70.88 94 LEU A N 1
ATOM 764 C CA . LEU A 1 94 ? 29.793 -6.793 -0.646 1.00 70.88 94 LEU A CA 1
ATOM 765 C C . LEU A 1 94 ? 29.930 -8.186 -1.278 1.00 70.88 94 LEU A C 1
ATOM 767 O O . LEU A 1 94 ? 30.726 -8.983 -0.789 1.00 70.88 94 LEU A O 1
ATOM 771 N N . PHE A 1 95 ? 29.215 -8.469 -2.375 1.00 65.75 95 PHE A N 1
ATOM 772 C CA . PHE A 1 95 ? 29.305 -9.736 -3.116 1.00 65.75 95 PHE A CA 1
ATOM 773 C C . PHE A 1 95 ? 29.931 -9.572 -4.518 1.00 65.75 95 PHE A C 1
ATOM 775 O O . PHE A 1 95 ? 29.268 -9.807 -5.531 1.00 65.75 95 PHE A O 1
ATOM 782 N N . PRO A 1 96 ? 31.215 -9.178 -4.628 1.00 57.94 96 PRO A N 1
ATOM 783 C CA . PRO A 1 96 ? 31.901 -9.121 -5.909 1.00 57.94 96 PRO A CA 1
ATOM 784 C C . PRO A 1 96 ? 32.280 -10.534 -6.392 1.00 57.94 96 PRO A C 1
ATOM 786 O O . PRO A 1 96 ? 33.186 -11.167 -5.861 1.00 57.94 96 PRO A O 1
ATOM 789 N N . GLU A 1 97 ? 31.572 -11.009 -7.419 1.00 62.34 97 GLU A N 1
ATOM 790 C CA . GLU A 1 97 ? 32.017 -11.999 -8.422 1.00 62.34 97 GLU A CA 1
ATOM 791 C C . GLU A 1 97 ? 32.784 -13.242 -7.929 1.00 62.34 97 GLU A C 1
ATOM 793 O O . GLU A 1 97 ? 33.836 -13.589 -8.467 1.00 62.34 97 GLU A O 1
ATOM 798 N N . ARG A 1 98 ? 32.249 -13.985 -6.955 1.00 50.97 98 ARG A N 1
ATOM 799 C CA . ARG A 1 98 ? 32.748 -15.343 -6.673 1.00 50.97 98 ARG A CA 1
ATOM 800 C C . ARG A 1 98 ? 31.613 -16.356 -6.536 1.00 50.97 98 ARG A C 1
ATOM 802 O O . ARG A 1 98 ? 31.060 -16.530 -5.458 1.00 50.97 98 ARG A O 1
ATOM 809 N N . GLY A 1 99 ? 31.328 -17.046 -7.642 1.00 47.81 99 GLY A N 1
ATOM 810 C CA . GLY A 1 99 ? 30.568 -18.302 -7.678 1.00 47.81 99 GLY A CA 1
ATOM 811 C C . GLY A 1 99 ? 29.187 -18.214 -8.329 1.00 47.81 99 GLY A C 1
ATOM 812 O O . GLY A 1 99 ? 28.561 -17.159 -8.338 1.00 47.81 99 GLY A O 1
ATOM 813 N N . GLU A 1 100 ? 28.703 -19.354 -8.832 1.00 53.44 100 GLU A N 1
ATOM 814 C CA . GLU A 1 100 ? 27.440 -19.567 -9.574 1.00 53.44 100 GLU A CA 1
ATOM 815 C C . GLU A 1 100 ? 26.149 -19.164 -8.822 1.00 53.44 100 GLU A C 1
ATOM 817 O O . GLU A 1 100 ? 25.053 -19.243 -9.369 1.00 53.44 100 GLU A O 1
ATOM 822 N N . ALA A 1 101 ? 26.272 -18.676 -7.584 1.00 55.59 101 ALA A N 1
ATOM 823 C CA . ALA A 1 101 ? 25.194 -18.136 -6.755 1.00 55.59 101 ALA A CA 1
ATOM 824 C C . ALA A 1 101 ? 25.373 -16.637 -6.411 1.00 55.59 101 ALA A C 1
ATOM 826 O O . ALA A 1 101 ? 24.671 -16.105 -5.551 1.00 55.59 101 ALA A O 1
ATOM 827 N N . GLY A 1 102 ? 26.324 -15.946 -7.048 1.00 51.84 102 GLY A N 1
ATOM 828 C CA . GLY A 1 102 ? 26.585 -14.521 -6.851 1.00 51.84 102 GLY A CA 1
ATOM 829 C C . GLY A 1 102 ? 25.748 -13.644 -7.782 1.00 51.84 102 GLY A C 1
ATOM 830 O O . GLY A 1 102 ? 25.762 -13.826 -8.999 1.00 51.84 102 GLY A O 1
ATOM 831 N N . LEU A 1 103 ? 25.055 -12.647 -7.224 1.00 55.97 103 LEU A N 1
ATOM 832 C CA . LEU A 1 103 ? 24.474 -11.555 -8.007 1.00 55.97 103 LEU A CA 1
ATOM 833 C C . LEU A 1 103 ? 25.599 -10.827 -8.750 1.00 55.97 103 LEU A C 1
ATOM 835 O O . LEU A 1 103 ? 26.391 -10.101 -8.152 1.00 55.97 103 LEU A O 1
ATOM 839 N N . SER A 1 104 ? 25.673 -11.011 -10.064 1.00 66.81 104 SER A N 1
ATOM 840 C CA . SER A 1 104 ? 26.621 -10.281 -10.897 1.00 66.81 104 SER A CA 1
ATOM 841 C C . SER A 1 104 ? 26.331 -8.775 -10.817 1.00 66.81 104 SER A C 1
ATOM 843 O O . SER A 1 104 ? 25.175 -8.343 -10.826 1.00 66.81 104 SER A O 1
ATOM 845 N N . ARG A 1 105 ? 27.388 -7.950 -10.745 1.00 67.12 105 ARG A N 1
ATOM 846 C CA . ARG A 1 105 ? 27.305 -6.473 -10.722 1.00 67.12 105 ARG A CA 1
ATOM 847 C C . ARG A 1 105 ? 26.288 -5.886 -11.719 1.00 67.12 105 ARG A C 1
ATOM 849 O O . ARG A 1 105 ? 25.522 -5.014 -11.305 1.00 67.12 105 ARG A O 1
ATOM 856 N N . PRO A 1 106 ? 26.217 -6.340 -12.992 1.00 71.56 106 PRO A N 1
ATOM 857 C CA . PRO A 1 106 ? 25.206 -5.844 -13.927 1.00 71.56 106 PRO A CA 1
ATOM 858 C C . PRO A 1 106 ? 23.768 -6.206 -13.529 1.00 71.56 106 PRO A C 1
ATOM 860 O O . PRO A 1 106 ? 22.891 -5.356 -13.644 1.00 71.56 106 PRO A O 1
ATOM 863 N N . VAL A 1 107 ? 23.525 -7.415 -13.014 1.00 73.88 1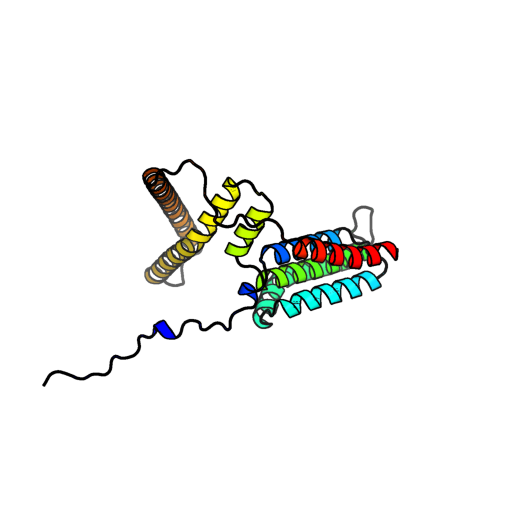07 VAL A N 1
ATOM 864 C CA . VAL A 1 107 ? 22.187 -7.861 -12.587 1.00 73.88 107 VAL A CA 1
ATOM 865 C C . VAL A 1 107 ? 21.732 -7.091 -11.350 1.00 73.88 107 VAL A C 1
ATOM 867 O O . VAL A 1 107 ? 20.580 -6.679 -11.247 1.00 73.88 107 VAL A O 1
ATOM 870 N N . ALA A 1 108 ? 22.639 -6.827 -10.414 1.00 72.38 108 ALA A N 1
ATOM 871 C CA . ALA A 1 108 ? 22.303 -6.070 -9.218 1.00 72.38 108 ALA A CA 1
ATOM 872 C C . ALA A 1 108 ? 22.012 -4.584 -9.531 1.00 72.38 108 ALA A C 1
ATOM 874 O O . ALA A 1 108 ? 21.067 -4.006 -8.987 1.00 72.38 108 ALA A O 1
ATOM 875 N N . ALA A 1 109 ? 22.755 -3.982 -10.470 1.00 73.69 109 ALA A N 1
ATOM 876 C CA . ALA A 1 109 ? 22.459 -2.649 -10.999 1.00 73.69 109 ALA A CA 1
ATOM 877 C C . ALA A 1 109 ? 21.113 -2.602 -11.747 1.00 73.69 109 ALA A C 1
ATOM 879 O O . ALA A 1 109 ? 20.348 -1.652 -11.591 1.00 73.69 109 ALA A O 1
ATOM 880 N N . GLU A 1 110 ? 20.781 -3.644 -12.509 1.00 77.38 110 GLU A N 1
ATOM 881 C CA . GLU A 1 110 ? 19.485 -3.789 -13.178 1.00 77.38 110 GLU A CA 1
ATOM 882 C C . GLU A 1 110 ? 18.327 -3.832 -12.175 1.00 77.38 110 GLU A C 1
ATOM 884 O O . GLU A 1 110 ? 17.344 -3.106 -12.334 1.00 77.38 110 GLU A O 1
ATOM 889 N N . ILE A 1 111 ? 18.454 -4.615 -11.100 1.00 79.44 111 ILE A N 1
ATOM 890 C CA . ILE A 1 111 ? 17.437 -4.691 -10.042 1.00 79.44 111 ILE A CA 1
ATOM 891 C C . ILE A 1 111 ? 17.288 -3.336 -9.339 1.00 79.44 111 ILE A C 1
ATOM 893 O O . ILE A 1 111 ? 16.158 -2.917 -9.077 1.00 79.44 111 ILE A O 1
ATOM 897 N N . LEU A 1 112 ? 18.388 -2.619 -9.077 1.00 81.81 112 LEU A N 1
ATOM 898 C CA . LEU A 1 112 ? 18.362 -1.270 -8.496 1.00 81.81 112 LEU A CA 1
ATOM 899 C C . LEU A 1 112 ? 17.550 -0.296 -9.359 1.00 81.81 112 LEU A C 1
ATOM 901 O O . LEU A 1 112 ? 16.630 0.354 -8.858 1.00 81.81 112 LEU A O 1
ATOM 905 N N . VAL A 1 113 ? 17.854 -0.219 -10.657 1.00 81.38 113 VAL A N 1
ATOM 906 C CA . VAL A 1 113 ? 17.171 0.698 -11.580 1.00 81.38 113 VAL A CA 1
ATOM 907 C C . VAL A 1 113 ? 15.702 0.306 -11.755 1.00 81.38 113 VAL A C 1
ATOM 909 O O . VAL A 1 113 ? 14.828 1.171 -11.673 1.00 81.38 113 VAL A O 1
ATOM 912 N N . ARG A 1 114 ? 15.396 -0.991 -11.911 1.00 83.44 114 ARG A N 1
ATOM 913 C CA . ARG A 1 114 ? 14.011 -1.495 -11.964 1.00 83.44 114 ARG A CA 1
ATOM 914 C C . ARG A 1 114 ? 13.219 -1.112 -10.727 1.00 83.44 114 ARG A C 1
ATOM 916 O O . ARG A 1 114 ? 12.094 -0.637 -10.846 1.00 83.44 114 ARG A O 1
ATOM 923 N N . SER A 1 115 ? 13.813 -1.298 -9.553 1.00 83.88 115 SER A N 1
ATOM 924 C CA . SER A 1 115 ? 13.167 -1.008 -8.274 1.00 83.88 115 SER A CA 1
ATOM 925 C C . SER A 1 115 ? 12.873 0.484 -8.123 1.00 83.88 115 SER A C 1
ATOM 927 O O . SER A 1 115 ? 11.775 0.848 -7.709 1.00 83.88 115 SER A O 1
ATOM 929 N N . LEU A 1 116 ? 13.811 1.352 -8.519 1.00 83.81 116 LEU A N 1
ATOM 930 C CA . LEU A 1 116 ? 13.617 2.805 -8.524 1.00 83.81 116 LEU A CA 1
ATOM 931 C C . LEU A 1 116 ? 12.508 3.243 -9.488 1.00 83.81 116 LEU A C 1
ATOM 933 O O . LEU A 1 116 ? 11.656 4.049 -9.114 1.00 83.81 116 LEU A O 1
ATOM 937 N N . LEU A 1 117 ? 12.482 2.704 -10.709 1.00 83.44 117 LEU A N 1
ATOM 938 C CA . LEU A 1 117 ? 11.453 3.048 -11.694 1.00 83.44 117 LEU A CA 1
ATOM 939 C C . LEU A 1 117 ? 10.076 2.514 -11.299 1.00 83.44 117 LEU A C 1
ATOM 941 O O . LEU A 1 117 ? 9.096 3.252 -11.381 1.00 83.44 117 LEU A O 1
ATOM 945 N N . ALA A 1 118 ? 9.993 1.279 -10.805 1.00 85.88 118 ALA A N 1
ATOM 946 C CA . ALA A 1 118 ? 8.751 0.721 -10.279 1.00 85.88 118 ALA A CA 1
ATOM 947 C C . ALA A 1 118 ? 8.229 1.555 -9.101 1.00 85.88 118 ALA A C 1
ATOM 949 O O . ALA A 1 118 ? 7.041 1.876 -9.045 1.00 85.88 118 ALA A O 1
ATOM 950 N N . TRP A 1 119 ? 9.120 1.975 -8.197 1.00 86.94 119 TRP A N 1
ATOM 951 C CA . TRP A 1 119 ? 8.770 2.864 -7.095 1.00 86.94 119 TRP A CA 1
ATOM 952 C C . TRP A 1 119 ? 8.228 4.211 -7.594 1.00 86.94 119 TRP A C 1
ATOM 954 O O . TRP A 1 119 ? 7.188 4.655 -7.110 1.00 86.94 119 TRP A O 1
ATOM 964 N N . LEU A 1 120 ? 8.857 4.835 -8.596 1.00 83.44 120 LEU A N 1
ATOM 965 C CA . LEU A 1 120 ? 8.382 6.094 -9.185 1.00 83.44 120 LEU A CA 1
ATOM 966 C C . LEU A 1 120 ? 7.001 5.956 -9.842 1.00 83.44 120 LEU A C 1
ATOM 968 O O . LEU A 1 120 ? 6.144 6.819 -9.641 1.00 83.44 120 LEU A O 1
ATOM 972 N N . VAL A 1 121 ? 6.757 4.868 -10.580 1.00 84.56 121 VAL A N 1
ATOM 973 C CA . VAL A 1 121 ? 5.453 4.579 -11.202 1.00 84.56 121 VAL A CA 1
ATOM 974 C C . VAL A 1 121 ? 4.368 4.425 -10.136 1.00 84.56 121 VAL A C 1
ATOM 976 O O . VAL A 1 121 ? 3.318 5.064 -10.224 1.00 84.56 121 VAL A O 1
ATOM 979 N N . LEU A 1 122 ? 4.626 3.620 -9.101 1.00 85.38 122 LEU A N 1
ATOM 980 C CA . LEU A 1 122 ? 3.693 3.414 -7.989 1.00 85.38 122 LEU A CA 1
ATOM 981 C C . LEU A 1 122 ? 3.444 4.706 -7.209 1.00 85.38 122 LEU A C 1
ATOM 983 O O . LEU A 1 122 ? 2.313 4.997 -6.814 1.00 85.38 122 LEU A O 1
ATOM 987 N N . MET A 1 123 ? 4.489 5.505 -7.008 1.00 82.44 123 MET A N 1
ATOM 988 C CA . MET A 1 123 ? 4.372 6.785 -6.332 1.00 82.44 123 MET A CA 1
ATOM 989 C C . MET A 1 123 ? 3.501 7.744 -7.149 1.00 82.44 123 MET A C 1
ATOM 991 O O . MET A 1 123 ? 2.560 8.300 -6.585 1.00 82.44 123 MET A O 1
ATOM 995 N N . GLY A 1 124 ? 3.729 7.868 -8.462 1.00 78.12 124 GLY A N 1
ATOM 996 C CA . GLY A 1 124 ? 2.880 8.647 -9.372 1.00 78.12 124 GLY A CA 1
ATOM 997 C C . GLY A 1 124 ? 1.416 8.198 -9.332 1.00 78.12 124 GLY A C 1
ATOM 998 O O . GLY A 1 124 ? 0.516 9.020 -9.160 1.00 78.12 124 GLY A O 1
ATOM 999 N N . ALA A 1 125 ? 1.180 6.883 -9.356 1.00 80.88 125 ALA A N 1
ATOM 1000 C CA . ALA A 1 125 ? -0.152 6.293 -9.232 1.00 80.88 125 ALA A CA 1
ATOM 1001 C C . ALA A 1 125 ? -0.862 6.703 -7.936 1.00 80.88 125 ALA A C 1
ATOM 1003 O O . ALA A 1 125 ? -2.046 7.031 -7.955 1.00 80.88 125 ALA A O 1
ATOM 1004 N N . SER A 1 126 ? -0.136 6.733 -6.814 1.00 79.19 126 SER A N 1
ATOM 1005 C CA . SER A 1 126 ? -0.697 7.092 -5.506 1.00 79.19 126 SER A CA 1
ATOM 1006 C C . SER A 1 126 ? -1.208 8.537 -5.427 1.00 79.19 126 SER A C 1
ATOM 1008 O O . SER A 1 126 ? -2.040 8.844 -4.575 1.00 79.19 126 SER A O 1
ATOM 1010 N N . GLY A 1 127 ? -0.714 9.427 -6.296 1.00 73.06 127 GLY A N 1
ATOM 1011 C CA . GLY A 1 127 ? -1.199 10.804 -6.408 1.00 73.06 127 GLY A CA 1
ATOM 1012 C C . GLY A 1 127 ? -2.501 10.913 -7.193 1.00 73.06 127 GLY A C 1
ATOM 1013 O O . GLY A 1 127 ? -3.371 11.707 -6.840 1.00 73.06 127 GLY A O 1
ATOM 1014 N N . CYS A 1 128 ? -2.653 10.081 -8.223 1.00 71.50 128 CYS A N 1
ATOM 1015 C CA . CYS A 1 128 ? -3.796 10.108 -9.130 1.00 71.50 128 CYS A CA 1
ATOM 1016 C C . CYS A 1 128 ? -4.958 9.205 -8.696 1.00 71.50 128 CYS A C 1
ATOM 1018 O O . CYS A 1 128 ? -6.086 9.442 -9.118 1.00 71.50 128 CYS A O 1
ATOM 1020 N N . LEU A 1 129 ? -4.705 8.172 -7.886 1.00 75.19 129 LEU A N 1
ATOM 1021 C CA . LEU A 1 129 ? -5.670 7.108 -7.622 1.00 75.19 129 LEU A CA 1
ATOM 1022 C C . LEU A 1 129 ? -6.189 7.127 -6.180 1.00 75.19 129 LEU A C 1
ATOM 1024 O O . LEU A 1 129 ? -5.426 7.005 -5.224 1.00 75.19 129 LEU A O 1
ATOM 1028 N N . ASP A 1 130 ? -7.510 7.231 -6.034 1.00 79.56 130 ASP A N 1
ATOM 1029 C CA . ASP A 1 130 ? -8.204 7.069 -4.755 1.00 79.56 130 ASP A CA 1
ATOM 1030 C C . ASP A 1 130 ? -8.671 5.633 -4.514 1.00 79.56 130 ASP A C 1
ATOM 1032 O O . ASP A 1 130 ? -8.853 4.849 -5.446 1.00 79.56 130 ASP A O 1
ATOM 1036 N N . PHE A 1 131 ? -8.947 5.296 -3.249 1.00 80.00 131 PHE A N 1
ATOM 1037 C CA . PHE A 1 131 ? -9.462 3.975 -2.871 1.00 80.00 131 PHE A CA 1
ATOM 1038 C C . PHE A 1 131 ? -10.781 3.630 -3.583 1.00 80.00 131 PHE A C 1
ATOM 1040 O O . PHE A 1 131 ? -10.988 2.502 -4.023 1.00 80.00 131 PHE A O 1
ATOM 1047 N N . GLN A 1 132 ? -11.663 4.617 -3.763 1.00 78.44 132 GLN A N 1
ATOM 1048 C CA . GLN A 1 132 ? -12.882 4.434 -4.555 1.00 78.44 132 GLN A CA 1
ATOM 1049 C C . GLN A 1 132 ? -12.568 4.218 -6.041 1.00 78.44 132 GLN A C 1
ATOM 1051 O O . GLN A 1 132 ? -13.198 3.381 -6.684 1.00 78.44 132 GLN A O 1
ATOM 1056 N N . GLY A 1 133 ? -11.559 4.917 -6.569 1.00 77.75 133 GLY A N 1
ATOM 1057 C CA . GLY A 1 133 ? -11.073 4.733 -7.933 1.00 77.75 133 GLY A CA 1
ATOM 1058 C C . GLY A 1 133 ? -10.515 3.328 -8.181 1.00 77.75 133 GLY A C 1
ATOM 1059 O O . GLY A 1 133 ? -10.783 2.744 -9.227 1.00 77.75 133 GLY A O 1
ATOM 1060 N N . LEU A 1 134 ? -9.828 2.741 -7.195 1.00 82.06 134 LEU A N 1
ATOM 1061 C CA . LEU A 1 134 ? -9.368 1.348 -7.234 1.00 82.06 134 LEU A CA 1
ATOM 1062 C C . LEU A 1 134 ? -10.528 0.353 -7.349 1.00 82.06 134 LEU A C 1
ATOM 1064 O O . LEU A 1 134 ? -10.468 -0.556 -8.174 1.00 82.06 134 LEU A O 1
ATOM 1068 N N . ILE A 1 135 ? -11.600 0.535 -6.571 1.00 83.62 135 ILE A N 1
ATOM 1069 C CA . ILE A 1 135 ? -12.789 -0.333 -6.645 1.00 83.62 135 ILE A CA 1
ATOM 1070 C C . ILE A 1 135 ? -13.459 -0.204 -8.018 1.00 83.62 135 ILE A C 1
ATOM 1072 O O . ILE A 1 135 ? -13.781 -1.215 -8.639 1.00 83.62 135 ILE A O 1
ATOM 1076 N N . GLN A 1 136 ? -13.616 1.023 -8.524 1.00 80.88 136 GLN A N 1
ATOM 1077 C CA . GLN A 1 136 ? -14.202 1.277 -9.847 1.00 80.88 136 GLN A CA 1
ATOM 1078 C C . GLN A 1 136 ? -13.363 0.701 -10.995 1.00 80.88 136 GLN A C 1
ATOM 1080 O O . GLN A 1 136 ? -13.914 0.298 -12.024 1.00 80.88 136 GLN A O 1
ATOM 1085 N N . ALA A 1 137 ? -12.037 0.690 -10.846 1.00 79.62 137 ALA A N 1
ATOM 1086 C CA . ALA A 1 137 ? -11.131 0.072 -11.803 1.00 79.62 137 ALA A CA 1
ATOM 1087 C C . ALA A 1 137 ? -11.192 -1.460 -11.729 1.00 79.62 137 ALA A C 1
ATOM 1089 O O . ALA A 1 137 ? -11.300 -2.118 -12.762 1.00 79.62 137 ALA A O 1
ATOM 1090 N N . GLY A 1 138 ? -11.233 -2.024 -10.520 1.00 80.56 138 GLY A N 1
ATOM 1091 C CA . GLY A 1 138 ? -11.409 -3.458 -10.300 1.00 80.56 138 GLY A CA 1
ATOM 1092 C C . GLY A 1 138 ? -12.735 -4.000 -10.846 1.00 80.56 138 GLY A C 1
ATOM 1093 O O . GLY A 1 138 ? -12.771 -5.095 -11.406 1.00 80.56 138 GLY A O 1
ATOM 1094 N N . GLU A 1 139 ? -13.814 -3.220 -10.750 1.00 81.38 139 GLU A N 1
ATOM 1095 C CA . GLU A 1 139 ? -15.106 -3.548 -11.365 1.00 81.38 139 GLU A CA 1
ATOM 1096 C C . GLU A 1 139 ? -15.007 -3.616 -12.896 1.00 81.38 139 GLU A C 1
ATOM 1098 O O . GLU A 1 139 ? -15.515 -4.552 -13.513 1.00 81.38 139 GLU A O 1
ATOM 1103 N N . ALA A 1 140 ? -14.288 -2.673 -13.514 1.00 76.75 140 ALA A N 1
ATOM 1104 C CA . ALA A 1 140 ? -14.073 -2.644 -14.962 1.00 76.75 140 ALA A CA 1
ATOM 1105 C C . ALA A 1 140 ? -13.291 -3.862 -15.465 1.00 76.75 140 ALA A C 1
ATOM 1107 O O . ALA A 1 140 ? -13.579 -4.396 -16.535 1.00 76.75 140 ALA A O 1
ATOM 1108 N N . TRP A 1 141 ? -12.324 -4.322 -14.671 1.00 76.88 141 TRP A N 1
ATOM 1109 C CA . TRP A 1 141 ? -11.517 -5.510 -14.952 1.00 76.88 141 TRP A CA 1
ATOM 1110 C C . TRP A 1 141 ? -12.245 -6.824 -14.650 1.00 76.88 141 TRP A C 1
ATOM 1112 O O . TRP A 1 141 ? -11.646 -7.891 -14.745 1.00 76.88 141 TRP A O 1
ATOM 1122 N N . ARG A 1 142 ? -13.545 -6.761 -14.327 1.00 80.44 142 ARG A N 1
ATOM 1123 C CA . ARG A 1 142 ? -14.398 -7.921 -14.040 1.00 80.44 142 ARG A CA 1
ATOM 1124 C C . ARG A 1 142 ? -13.867 -8.777 -12.886 1.00 80.44 142 ARG A C 1
ATOM 1126 O O . ARG A 1 142 ? -14.039 -9.996 -12.895 1.00 80.44 142 ARG A O 1
ATOM 1133 N N . LEU A 1 143 ? -13.251 -8.152 -11.876 1.00 82.31 143 LEU A N 1
ATOM 1134 C CA . LEU A 1 143 ? -12.924 -8.861 -10.640 1.00 82.31 143 LEU A CA 1
ATOM 1135 C C . LEU A 1 143 ? -14.204 -9.444 -10.016 1.00 82.31 143 LEU A C 1
ATOM 1137 O O . LEU A 1 143 ? -15.271 -8.826 -10.121 1.00 82.31 143 LEU A O 1
ATOM 1141 N N . PRO A 1 144 ? -14.129 -10.610 -9.345 1.00 85.69 144 PRO A N 1
ATOM 1142 C CA . PRO A 1 144 ? -15.309 -11.216 -8.749 1.00 85.69 144 PRO A CA 1
ATOM 1143 C C . PRO A 1 144 ? -15.995 -10.240 -7.777 1.00 85.69 144 PRO A C 1
ATOM 1145 O O . PRO A 1 144 ? -15.320 -9.632 -6.938 1.00 85.69 144 PRO A O 1
ATOM 1148 N N . PRO A 1 145 ? -17.332 -10.103 -7.832 1.00 81.94 145 PRO A N 1
ATOM 1149 C CA . PRO A 1 145 ? -18.063 -9.077 -7.083 1.00 81.94 145 PRO A CA 1
ATOM 1150 C C . PRO A 1 145 ? -17.891 -9.212 -5.566 1.00 81.94 145 PRO A C 1
ATOM 1152 O O . PRO A 1 145 ? -17.962 -8.221 -4.844 1.00 81.94 145 PRO A O 1
ATOM 1155 N N . PHE A 1 146 ? -17.605 -10.424 -5.080 1.00 84.88 146 PHE A N 1
ATOM 1156 C CA . PHE A 1 146 ? -17.279 -10.680 -3.679 1.00 84.88 146 PHE A CA 1
ATOM 1157 C C . PHE A 1 146 ? -16.016 -9.933 -3.214 1.00 84.88 146 PHE A C 1
ATOM 1159 O O . PHE A 1 146 ? -16.033 -9.316 -2.150 1.00 84.88 146 PHE A O 1
ATOM 1166 N N . PHE A 1 147 ? -14.943 -9.922 -4.014 1.00 86.56 147 PHE A N 1
ATOM 1167 C CA . PHE A 1 147 ? -13.713 -9.203 -3.662 1.00 86.56 147 PHE A CA 1
ATOM 1168 C C . PHE A 1 147 ? -13.936 -7.693 -3.632 1.00 86.56 147 PHE A C 1
ATOM 1170 O O . PHE A 1 147 ? -13.490 -7.021 -2.704 1.00 86.56 147 PHE A O 1
ATOM 1177 N N . LEU A 1 148 ? -14.668 -7.159 -4.611 1.00 87.44 148 LEU A N 1
ATOM 1178 C CA . LEU A 1 148 ? -14.982 -5.732 -4.663 1.00 87.44 148 LEU A CA 1
ATOM 1179 C C . LEU A 1 148 ? -15.867 -5.308 -3.487 1.00 87.44 148 LEU A C 1
ATOM 1181 O O . LEU A 1 148 ? -15.638 -4.252 -2.903 1.00 87.44 148 LEU A O 1
ATOM 1185 N N . ALA A 1 149 ? -16.823 -6.149 -3.087 1.00 86.56 149 ALA A N 1
ATOM 1186 C CA . ALA A 1 149 ? -17.631 -5.934 -1.892 1.00 86.56 149 ALA A CA 1
ATOM 1187 C C . ALA A 1 149 ? -16.782 -5.919 -0.615 1.00 86.56 149 ALA A C 1
ATOM 1189 O O . ALA A 1 149 ? -16.932 -5.022 0.216 1.00 86.56 149 ALA A O 1
ATOM 1190 N N . LEU A 1 150 ? -15.866 -6.881 -0.470 1.00 89.00 150 LEU A N 1
ATOM 1191 C CA . LEU A 1 150 ? -14.961 -6.951 0.674 1.00 89.00 150 LEU A CA 1
ATOM 1192 C C . LEU A 1 150 ? -14.064 -5.710 0.750 1.00 89.00 150 LEU A C 1
ATOM 1194 O O . LEU A 1 150 ? -13.928 -5.117 1.820 1.00 89.00 150 LEU A O 1
ATOM 1198 N N . LEU A 1 151 ? -13.507 -5.269 -0.380 1.00 89.50 151 LEU A N 1
ATOM 1199 C CA . LEU A 1 151 ? -12.718 -4.040 -0.464 1.00 89.50 151 LEU A CA 1
ATOM 1200 C C . LEU A 1 151 ? -13.561 -2.800 -0.149 1.00 89.50 151 LEU A C 1
ATOM 1202 O O . LEU A 1 151 ? -13.132 -1.969 0.646 1.00 89.50 151 LEU A O 1
ATOM 1206 N N . ALA A 1 152 ? -14.772 -2.687 -0.697 1.00 87.50 152 ALA A N 1
ATOM 1207 C CA . ALA A 1 152 ? -15.671 -1.561 -0.444 1.00 87.50 152 ALA A CA 1
ATOM 1208 C C . ALA A 1 152 ? -16.055 -1.447 1.037 1.00 87.50 152 ALA A C 1
ATOM 1210 O O . ALA A 1 152 ? -16.000 -0.360 1.617 1.00 87.50 152 ALA A O 1
ATOM 1211 N N . LEU A 1 153 ? -16.383 -2.574 1.672 1.00 87.50 153 LEU A N 1
ATOM 1212 C CA . LEU A 1 153 ? -16.620 -2.642 3.112 1.00 87.50 153 LEU A CA 1
ATOM 1213 C C . LEU A 1 153 ? -15.362 -2.248 3.887 1.00 87.50 153 LEU A C 1
ATOM 1215 O O . LEU A 1 153 ? -15.435 -1.412 4.786 1.00 87.50 153 LEU A O 1
ATOM 1219 N N . THR A 1 154 ? -14.206 -2.788 3.509 1.00 90.06 154 THR A N 1
ATOM 1220 C CA . THR A 1 154 ? -12.934 -2.473 4.168 1.00 90.06 154 THR A CA 1
ATOM 1221 C C . THR A 1 154 ? -12.639 -0.977 4.092 1.00 90.06 154 THR A C 1
ATOM 1223 O O . THR A 1 154 ? -12.423 -0.362 5.127 1.00 90.06 154 THR A O 1
ATOM 1226 N N . GLY A 1 155 ? -12.732 -0.345 2.920 1.00 88.62 155 GLY A N 1
ATOM 1227 C CA . GLY A 1 155 ? -12.508 1.099 2.785 1.00 88.62 155 GLY A CA 1
ATOM 1228 C C . GLY A 1 155 ? -13.494 1.961 3.558 1.00 88.62 155 GLY A C 1
ATOM 1229 O O . GLY A 1 155 ? -13.113 3.008 4.071 1.00 88.62 155 GLY A O 1
ATOM 1230 N N . ARG A 1 156 ? -14.752 1.525 3.682 1.00 86.88 156 ARG A N 1
ATOM 1231 C CA . ARG A 1 156 ? -15.766 2.244 4.462 1.00 86.88 156 ARG A CA 1
ATOM 1232 C C . ARG A 1 156 ? -15.527 2.136 5.968 1.00 86.88 156 ARG A C 1
ATOM 1234 O O . ARG A 1 156 ? -15.750 3.104 6.688 1.00 86.88 156 ARG A O 1
ATOM 1241 N N . TYR A 1 157 ? -15.119 0.965 6.454 1.00 89.44 157 TYR A N 1
ATOM 1242 C CA . TYR A 1 157 ? -15.007 0.699 7.890 1.00 89.44 157 TYR A CA 1
ATOM 1243 C C . TYR A 1 157 ? -13.602 0.913 8.455 1.00 89.44 157 TYR A C 1
ATOM 1245 O O . TYR A 1 157 ? -13.484 1.161 9.652 1.00 89.44 157 TYR A O 1
ATOM 1253 N N . LEU A 1 158 ? -12.548 0.874 7.639 1.00 90.69 158 LEU A N 1
ATOM 1254 C CA . LEU A 1 158 ? -11.168 1.061 8.093 1.00 90.69 158 LEU A CA 1
ATOM 1255 C C . LEU A 1 158 ? -10.937 2.431 8.766 1.00 90.69 158 LEU A C 1
ATOM 1257 O O . LEU A 1 158 ? -10.379 2.433 9.865 1.00 90.69 158 LEU A O 1
ATOM 1261 N N . PRO A 1 159 ? -11.414 3.573 8.222 1.00 89.50 159 PRO A N 1
ATOM 1262 C CA . PRO A 1 159 ? -11.285 4.870 8.892 1.00 89.50 159 PRO A CA 1
ATOM 1263 C C . PRO A 1 159 ? -12.005 4.887 10.243 1.00 89.50 159 PRO A C 1
ATOM 1265 O O . PRO A 1 159 ? -11.417 5.271 11.253 1.00 89.50 159 PRO A O 1
ATOM 1268 N N . LEU A 1 160 ? -13.227 4.349 10.292 1.00 89.81 160 LEU A N 1
ATOM 1269 C CA . LEU A 1 160 ? -14.014 4.252 11.523 1.00 89.81 160 LEU A CA 1
ATOM 1270 C C . LEU A 1 160 ? -13.307 3.407 12.597 1.00 89.81 160 LEU A C 1
ATOM 1272 O O . LEU A 1 160 ? -13.366 3.732 13.781 1.00 89.81 160 LEU A O 1
ATOM 1276 N N . MET A 1 161 ? -12.624 2.330 12.201 1.00 88.75 161 MET A N 1
ATOM 1277 C CA . MET A 1 161 ? -11.817 1.530 13.130 1.00 88.75 161 MET A CA 1
ATOM 1278 C C . MET A 1 161 ? -10.569 2.270 13.590 1.00 88.75 161 MET A C 1
ATOM 1280 O O . MET A 1 161 ? -10.211 2.189 14.761 1.00 88.75 161 MET A O 1
ATOM 1284 N N . SER A 1 162 ? -9.922 3.016 12.697 1.00 91.00 162 SER A N 1
ATOM 1285 C CA . SER A 1 162 ? -8.747 3.810 13.048 1.00 91.00 162 SER A CA 1
ATOM 1286 C C . SER A 1 162 ? -9.082 4.890 14.083 1.00 91.00 162 SER A C 1
ATOM 1288 O O . SER A 1 162 ? -8.326 5.102 15.030 1.00 91.00 162 SER A O 1
ATOM 1290 N N . GLU A 1 163 ? -10.255 5.516 13.973 1.00 92.19 163 GLU A N 1
ATOM 1291 C CA . GLU A 1 163 ? -10.737 6.500 14.939 1.00 92.19 163 GLU A CA 1
ATOM 1292 C C . GLU A 1 163 ? -11.019 5.875 16.304 1.00 92.19 163 GLU A C 1
ATOM 1294 O O . GLU A 1 163 ? -10.632 6.442 17.327 1.00 92.19 163 GLU A O 1
ATOM 1299 N N . GLU A 1 164 ? -11.649 4.700 16.327 1.00 90.69 164 GLU A N 1
ATOM 1300 C CA . GLU A 1 164 ? -11.922 3.957 17.558 1.00 90.69 164 GLU A CA 1
ATOM 1301 C C . GLU A 1 164 ? -10.617 3.557 18.260 1.00 90.69 164 GLU A C 1
ATOM 1303 O O . GLU A 1 164 ? -10.435 3.830 19.447 1.00 90.69 164 GLU A O 1
ATOM 1308 N N . LEU A 1 165 ? -9.650 3.016 17.515 1.00 91.50 165 LEU A N 1
ATOM 1309 C CA . LEU A 1 165 ? -8.323 2.690 18.042 1.00 91.50 165 LEU A CA 1
ATOM 1310 C C . LEU A 1 165 ? -7.599 3.936 18.569 1.00 91.50 165 LEU A C 1
ATOM 1312 O O . LEU A 1 165 ? -6.978 3.884 19.629 1.00 91.50 165 LEU A O 1
ATOM 1316 N N . ASN A 1 166 ? -7.729 5.080 17.894 1.00 92.56 166 ASN A N 1
ATOM 1317 C CA . ASN A 1 166 ? -7.168 6.349 18.359 1.00 92.56 166 ASN A CA 1
ATOM 1318 C C . ASN A 1 166 ? -7.860 6.871 19.629 1.00 92.56 166 ASN A C 1
ATOM 1320 O O . ASN A 1 166 ? -7.218 7.507 20.468 1.00 92.56 166 ASN A O 1
ATOM 1324 N N . ARG A 1 167 ? -9.165 6.634 19.801 1.00 92.25 167 ARG A N 1
ATOM 1325 C CA . ARG A 1 167 ? -9.896 6.961 21.040 1.00 92.25 167 ARG A CA 1
ATOM 1326 C C . ARG A 1 167 ? -9.438 6.069 22.192 1.00 92.25 167 ARG A C 1
ATOM 1328 O O . ARG A 1 167 ? -9.119 6.584 23.263 1.00 92.25 167 ARG A O 1
ATOM 1335 N N . GLN A 1 168 ? -9.308 4.766 21.954 1.00 90.75 168 GLN A N 1
ATOM 1336 C CA . GLN A 1 168 ? -8.778 3.817 22.935 1.00 90.75 168 GLN A CA 1
ATOM 1337 C C . GLN A 1 168 ? -7.337 4.167 23.321 1.00 90.75 168 GLN A C 1
ATOM 1339 O O . GLN A 1 168 ? -7.018 4.244 24.505 1.00 90.75 168 GLN A O 1
ATOM 1344 N N . HIS A 1 169 ? -6.481 4.471 22.345 1.00 90.12 169 HIS A N 1
ATOM 1345 C CA . HIS A 1 169 ? -5.099 4.872 22.594 1.00 90.12 169 HIS A CA 1
ATOM 1346 C C . HIS A 1 169 ? -5.010 6.137 23.459 1.00 90.12 169 HIS A C 1
ATOM 1348 O O . HIS A 1 169 ? -4.256 6.166 24.432 1.00 90.12 169 HIS A O 1
ATOM 1354 N N . ARG A 1 170 ? -5.827 7.159 23.168 1.00 91.25 170 ARG A N 1
ATOM 1355 C CA . ARG A 1 170 ? -5.911 8.379 23.988 1.00 91.25 170 ARG A CA 1
ATOM 1356 C C . ARG A 1 170 ? -6.388 8.087 25.411 1.00 91.25 170 ARG A C 1
ATOM 1358 O O . ARG A 1 170 ? -5.782 8.579 26.356 1.00 91.25 170 ARG A O 1
ATOM 1365 N N . SER A 1 171 ? -7.406 7.241 25.580 1.00 91.00 171 SER A N 1
ATOM 1366 C CA . SER A 1 171 ? -7.881 6.813 26.904 1.00 91.00 171 SER A CA 1
ATOM 1367 C C . SER A 1 171 ? -6.783 6.120 27.718 1.00 91.00 171 SER A C 1
ATOM 1369 O O . SER A 1 171 ? -6.594 6.425 28.894 1.00 91.00 171 SER A O 1
ATOM 1371 N N . LEU A 1 172 ? -6.011 5.231 27.089 1.00 88.56 172 LEU A N 1
ATOM 1372 C CA . LEU A 1 172 ? -4.894 4.545 27.740 1.00 88.56 172 LEU A CA 1
ATOM 1373 C C . LEU A 1 172 ? -3.787 5.517 28.143 1.00 88.56 172 LEU A C 1
ATOM 1375 O O . LEU A 1 172 ? -3.284 5.428 29.263 1.00 88.56 172 LEU A O 1
ATOM 1379 N N . LYS A 1 173 ? -3.450 6.464 27.259 1.00 89.06 173 LYS A N 1
ATOM 1380 C CA . LYS A 1 173 ? -2.458 7.509 27.533 1.00 89.06 173 LYS A CA 1
ATOM 1381 C C . LYS A 1 173 ? -2.872 8.381 28.725 1.00 89.06 173 LYS A C 1
ATOM 1383 O O . LYS A 1 173 ? -2.017 8.724 29.531 1.00 89.06 173 LYS A O 1
ATOM 1388 N N . LEU A 1 174 ? -4.166 8.676 28.884 1.00 89.94 174 LEU A N 1
ATOM 1389 C CA . LEU A 1 174 ? -4.687 9.412 30.044 1.00 89.94 174 LEU A CA 1
ATOM 1390 C C . LEU A 1 174 ? -4.651 8.595 31.345 1.00 89.94 174 LEU A C 1
ATOM 1392 O O . LEU A 1 174 ? -4.396 9.158 32.402 1.00 89.94 174 LEU A O 1
ATOM 1396 N N . ARG A 1 175 ? -4.892 7.278 31.288 1.00 87.25 175 ARG A N 1
ATOM 1397 C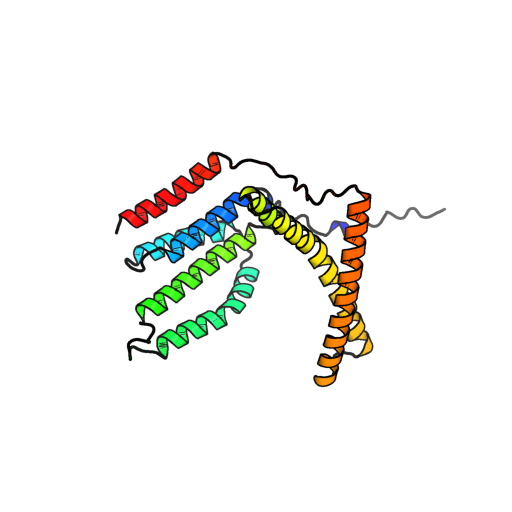 CA . ARG A 1 175 ? -4.922 6.415 32.486 1.00 87.25 175 ARG A CA 1
ATOM 1398 C C . ARG A 1 175 ? -3.539 6.070 33.031 1.00 87.25 175 ARG A C 1
ATOM 1400 O O . ARG A 1 175 ? -3.375 5.983 34.241 1.00 87.25 175 ARG A O 1
ATOM 1407 N N . TRP A 1 176 ? -2.571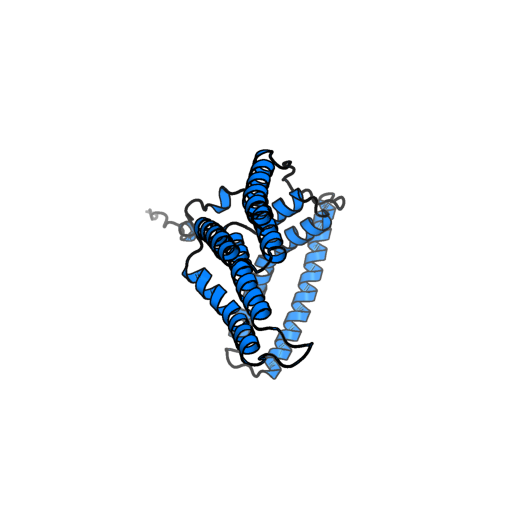 5.818 32.154 1.00 82.19 176 TRP A N 1
ATOM 1408 C CA . TRP A 1 176 ? -1.259 5.283 32.540 1.00 82.19 176 TRP A CA 1
ATOM 1409 C C . TRP A 1 176 ? -0.074 6.190 32.185 1.00 82.19 176 TRP A C 1
ATOM 1411 O O . TRP A 1 176 ? 1.062 5.865 32.531 1.00 82.19 176 TRP A O 1
ATOM 1421 N N . GLY A 1 177 ? -0.309 7.326 31.524 1.00 80.62 177 GLY A N 1
ATOM 1422 C CA . GLY A 1 177 ? 0.756 8.217 31.068 1.00 80.62 177 GLY A CA 1
ATOM 1423 C C . GLY A 1 177 ? 1.645 7.583 29.989 1.00 80.62 177 GLY A C 1
ATOM 1424 O O . GLY A 1 177 ? 1.275 6.608 29.336 1.00 80.62 177 GLY A O 1
ATOM 1425 N N . GLU A 1 178 ? 2.838 8.150 29.781 1.00 76.31 178 GLU A N 1
ATOM 1426 C CA . GLU A 1 178 ? 3.773 7.701 28.731 1.00 76.31 178 GLU A CA 1
ATOM 1427 C C . GLU A 1 178 ? 4.734 6.586 29.179 1.00 76.31 178 GLU A C 1
ATOM 1429 O O . GLU A 1 178 ? 5.333 5.908 28.344 1.00 76.31 178 GLU A O 1
ATOM 1434 N N . LYS A 1 179 ? 4.873 6.351 30.489 1.00 78.56 179 LYS A N 1
ATOM 1435 C CA . LYS A 1 179 ? 5.885 5.446 31.057 1.00 78.56 179 LYS A CA 1
ATOM 1436 C C . LYS A 1 179 ? 5.276 4.111 31.489 1.00 78.56 179 LYS A C 1
ATOM 1438 O O . LYS A 1 179 ? 5.163 3.815 32.674 1.00 78.56 179 LYS A O 1
ATOM 1443 N N . ILE A 1 180 ? 4.892 3.289 30.513 1.00 82.69 180 ILE A N 1
ATOM 1444 C CA . ILE A 1 180 ? 4.429 1.913 30.751 1.00 82.69 180 ILE A CA 1
ATOM 1445 C C . ILE A 1 180 ? 5.595 0.944 30.497 1.00 82.69 180 ILE A C 1
ATOM 1447 O O . ILE A 1 180 ? 6.184 0.996 29.414 1.00 82.69 180 ILE A O 1
ATOM 1451 N N . PRO A 1 181 ? 5.926 0.029 31.432 1.00 89.44 181 PRO A N 1
ATOM 1452 C CA . PRO A 1 181 ? 6.952 -0.981 31.192 1.00 89.44 181 PRO A CA 1
ATOM 1453 C C . PRO A 1 181 ? 6.544 -1.909 30.039 1.00 89.44 181 PRO A C 1
ATOM 1455 O O . PRO A 1 181 ? 5.365 -2.233 29.863 1.00 89.44 181 PRO A O 1
ATOM 1458 N N . TRP A 1 182 ? 7.527 -2.360 29.255 1.00 87.88 182 TRP A N 1
ATOM 1459 C CA . TRP A 1 182 ? 7.297 -3.085 27.998 1.00 87.88 182 TRP A CA 1
ATOM 1460 C C . TRP A 1 182 ? 6.446 -4.356 28.174 1.00 87.88 182 TRP A C 1
ATOM 1462 O O . TRP A 1 182 ? 5.537 -4.610 27.385 1.00 87.88 182 TRP A O 1
ATOM 1472 N N . SER A 1 183 ? 6.642 -5.086 29.276 1.00 90.06 183 SER A N 1
ATOM 1473 C CA . SER A 1 183 ? 5.850 -6.272 29.632 1.00 90.06 183 SER A CA 1
ATOM 1474 C C . SER A 1 183 ? 4.355 -5.967 29.792 1.00 90.06 183 SER A C 1
ATOM 1476 O O . SER A 1 183 ? 3.507 -6.648 29.211 1.00 90.06 183 SER A O 1
ATOM 1478 N N . ARG A 1 184 ? 4.009 -4.894 30.515 1.00 87.69 184 ARG A N 1
ATOM 1479 C CA . ARG A 1 184 ? 2.613 -4.454 30.676 1.00 87.69 184 ARG A CA 1
ATOM 1480 C C . ARG A 1 184 ? 2.033 -3.923 29.370 1.00 87.69 184 ARG A C 1
ATOM 1482 O O . ARG A 1 184 ? 0.857 -4.146 29.102 1.00 87.69 184 ARG A O 1
ATOM 1489 N N . ARG A 1 185 ? 2.842 -3.269 28.531 1.00 88.88 185 ARG A N 1
ATOM 1490 C CA . ARG A 1 185 ? 2.405 -2.787 27.212 1.00 88.88 185 ARG A CA 1
ATOM 1491 C C . ARG A 1 185 ? 1.955 -3.937 26.309 1.00 88.88 185 ARG A C 1
ATOM 1493 O O . ARG A 1 185 ? 0.916 -3.818 25.666 1.00 88.88 185 ARG A O 1
ATOM 1500 N N . ILE A 1 186 ? 2.688 -5.050 26.297 1.00 90.81 186 ILE A N 1
ATOM 1501 C CA . ILE A 1 186 ? 2.319 -6.251 25.530 1.00 90.81 186 ILE A CA 1
ATOM 1502 C C . ILE A 1 186 ? 1.027 -6.863 26.069 1.00 90.81 186 ILE A C 1
ATOM 1504 O O . ILE A 1 186 ? 0.131 -7.195 25.292 1.00 90.81 186 ILE A O 1
ATOM 1508 N N . TYR A 1 187 ? 0.897 -6.963 27.393 1.00 91.75 187 TYR A N 1
ATOM 1509 C CA . TYR A 1 187 ? -0.325 -7.463 28.021 1.00 91.75 187 TYR A CA 1
ATOM 1510 C C . TYR A 1 187 ? -1.554 -6.620 27.643 1.00 91.75 187 TYR A C 1
ATOM 1512 O O . TYR A 1 187 ? -2.579 -7.161 27.226 1.00 91.75 187 TYR A O 1
ATOM 1520 N N . LEU A 1 188 ? -1.434 -5.290 27.710 1.00 89.75 188 LEU A N 1
ATOM 1521 C CA . LEU A 1 188 ? -2.493 -4.368 27.300 1.00 89.75 188 LEU A CA 1
ATOM 1522 C C . LEU A 1 188 ? -2.820 -4.506 25.810 1.00 89.75 188 LEU A C 1
ATOM 1524 O O . LEU A 1 188 ? -3.992 -4.550 25.450 1.00 89.75 188 LEU A O 1
ATOM 1528 N N . LEU A 1 189 ? -1.810 -4.629 24.946 1.00 91.00 189 LEU A N 1
ATOM 1529 C CA . LEU A 1 189 ? -2.021 -4.817 23.511 1.00 91.00 189 LEU A CA 1
ATOM 1530 C C . LEU A 1 189 ? -2.794 -6.109 23.218 1.00 91.00 189 LEU A C 1
ATOM 1532 O O . LEU A 1 189 ? -3.726 -6.092 22.417 1.00 91.00 189 LEU A O 1
ATOM 1536 N N . LYS A 1 190 ? -2.473 -7.206 23.914 1.00 93.88 190 LYS A N 1
ATOM 1537 C CA . LYS A 1 190 ? -3.215 -8.471 23.817 1.00 93.88 190 LYS A CA 1
ATOM 1538 C C . LYS A 1 190 ? -4.678 -8.298 24.238 1.00 93.88 190 LYS A C 1
ATOM 1540 O O . LYS A 1 190 ? -5.573 -8.774 23.539 1.00 93.88 190 LYS A O 1
ATOM 1545 N N . ALA A 1 191 ? -4.927 -7.606 25.350 1.00 90.69 191 ALA A N 1
ATOM 1546 C CA . ALA A 1 191 ? -6.281 -7.347 25.838 1.00 90.69 191 ALA A CA 1
ATOM 1547 C C . ALA A 1 191 ? -7.095 -6.493 24.849 1.00 90.69 191 ALA A C 1
ATOM 1549 O O . ALA A 1 191 ? -8.235 -6.834 24.533 1.00 90.69 191 ALA A O 1
ATOM 1550 N N . LEU A 1 192 ? -6.492 -5.433 24.301 1.00 91.62 192 LEU A N 1
ATOM 1551 C CA . LEU A 1 192 ? -7.114 -4.586 23.283 1.00 91.62 192 LEU A CA 1
ATOM 1552 C C . LEU A 1 192 ? -7.405 -5.358 22.003 1.00 91.62 192 LEU A C 1
ATOM 1554 O O . LEU A 1 192 ? -8.476 -5.192 21.432 1.00 91.62 192 LEU A O 1
ATOM 1558 N N . LEU A 1 193 ? -6.477 -6.196 21.545 1.00 93.19 193 LEU A N 1
ATOM 1559 C CA . LEU A 1 193 ? -6.660 -6.967 20.321 1.00 93.19 193 LEU A CA 1
ATOM 1560 C C . LEU A 1 193 ? -7.826 -7.951 20.463 1.00 93.19 193 LEU A C 1
ATOM 1562 O O . LEU A 1 193 ? -8.695 -7.993 19.596 1.00 93.19 193 LEU A O 1
ATOM 1566 N N . SER A 1 194 ? -7.887 -8.669 21.589 1.00 94.75 194 SER A N 1
ATOM 1567 C CA . SER A 1 194 ? -9.000 -9.569 21.911 1.00 94.75 194 SER A CA 1
ATOM 1568 C C . SER A 1 194 ? -10.332 -8.813 21.960 1.00 94.75 194 SER A C 1
ATOM 1570 O O . SER A 1 194 ? -11.288 -9.178 21.277 1.00 94.75 194 SER A O 1
ATOM 1572 N N . HIS A 1 195 ? -10.381 -7.697 22.692 1.00 92.56 195 HIS A N 1
ATOM 1573 C CA . HIS A 1 195 ? -11.586 -6.878 22.803 1.00 92.56 195 HIS A CA 1
ATOM 1574 C C . HIS A 1 195 ? -12.063 -6.350 21.442 1.00 92.56 195 HIS A C 1
ATOM 1576 O O . HIS A 1 195 ? -13.230 -6.517 21.083 1.00 92.56 195 HIS A O 1
ATOM 1582 N N . ASN A 1 196 ? -11.156 -5.764 20.656 1.00 92.62 196 ASN A N 1
ATOM 1583 C CA . ASN A 1 196 ? -11.477 -5.231 19.336 1.00 92.62 196 ASN A CA 1
ATOM 1584 C C . ASN A 1 196 ? -11.914 -6.334 18.367 1.00 92.62 196 ASN A C 1
ATOM 1586 O O . ASN A 1 196 ? -12.838 -6.112 17.591 1.00 92.62 196 ASN A O 1
ATOM 1590 N N . PHE A 1 197 ? -11.337 -7.535 18.441 1.00 93.69 197 PHE A N 1
ATOM 1591 C CA . PHE A 1 197 ? -11.780 -8.667 17.627 1.00 93.69 197 PHE A CA 1
ATOM 1592 C C . PHE A 1 197 ? -13.246 -9.037 17.904 1.00 93.69 197 PHE A C 1
ATOM 1594 O O . PHE A 1 197 ? -14.051 -9.123 16.974 1.00 93.69 197 PHE A O 1
ATOM 1601 N N . PHE A 1 198 ? -13.638 -9.167 19.176 1.00 94.81 198 PHE A N 1
ATOM 1602 C CA . PHE A 1 198 ? -15.035 -9.442 19.534 1.00 94.81 198 PHE A CA 1
ATOM 1603 C C . PHE A 1 198 ? -15.981 -8.304 19.130 1.00 94.81 198 PHE A C 1
ATOM 1605 O O . PHE A 1 198 ? -17.100 -8.561 18.676 1.00 94.81 198 PHE A O 1
ATOM 1612 N N . LEU A 1 199 ? -15.547 -7.047 19.258 1.00 91.12 199 LEU A N 1
ATOM 1613 C CA . LEU A 1 199 ? -16.317 -5.890 18.797 1.00 91.12 199 LEU A CA 1
ATOM 1614 C C . LEU A 1 199 ? -16.522 -5.903 17.278 1.00 91.12 199 LEU A C 1
ATOM 1616 O O . LEU A 1 199 ? -17.637 -5.659 16.810 1.00 91.12 199 LEU A O 1
ATOM 1620 N N . LEU A 1 200 ? -15.470 -6.207 16.514 1.00 91.56 200 LEU A N 1
ATOM 1621 C CA . LEU A 1 200 ? -15.515 -6.322 15.058 1.00 91.56 200 LEU A CA 1
ATOM 1622 C C . LEU A 1 200 ? -16.476 -7.425 14.623 1.00 91.56 200 LEU A C 1
ATOM 1624 O O . LEU A 1 200 ? -17.312 -7.183 13.754 1.00 91.56 200 LEU A O 1
ATOM 1628 N N . LEU A 1 201 ? -16.425 -8.590 15.272 1.00 94.56 201 LEU A N 1
ATOM 1629 C CA . LEU A 1 201 ? -17.315 -9.711 14.973 1.00 94.56 201 LEU A CA 1
ATOM 1630 C C . LEU A 1 201 ? -18.785 -9.347 15.220 1.00 94.56 201 LEU A C 1
ATOM 1632 O O . LEU A 1 201 ? -19.627 -9.527 14.340 1.00 94.56 201 LEU A O 1
ATOM 1636 N N . ARG A 1 202 ? -19.094 -8.750 16.379 1.00 94.06 202 ARG A N 1
ATOM 1637 C CA . ARG A 1 202 ? -20.454 -8.277 16.691 1.00 94.06 202 ARG A CA 1
ATOM 1638 C C . ARG A 1 202 ? -20.925 -7.209 15.708 1.00 94.06 202 ARG A C 1
ATOM 1640 O O . ARG A 1 202 ? -22.093 -7.195 15.324 1.00 94.06 202 ARG A O 1
ATOM 1647 N N . ARG A 1 203 ? -20.038 -6.302 15.289 1.00 91.56 203 ARG A N 1
ATOM 1648 C CA . ARG A 1 203 ? -20.371 -5.272 14.298 1.00 91.56 203 ARG A CA 1
ATOM 1649 C C . ARG A 1 203 ? -20.638 -5.892 12.928 1.00 91.56 203 ARG A C 1
ATOM 1651 O O . ARG A 1 203 ? -21.623 -5.518 12.302 1.00 91.56 203 ARG A O 1
ATOM 1658 N N . ALA A 1 204 ? -19.824 -6.851 12.493 1.00 92.19 204 ALA A N 1
ATOM 1659 C CA . ALA A 1 204 ? -20.031 -7.577 11.245 1.00 92.19 204 ALA A CA 1
ATOM 1660 C C . ALA A 1 204 ? -21.384 -8.305 11.236 1.00 92.19 204 ALA A C 1
ATOM 1662 O O . ALA A 1 204 ? -22.134 -8.175 10.272 1.00 92.19 204 ALA A O 1
ATOM 1663 N N . GLN A 1 205 ? -21.747 -8.972 12.337 1.00 93.88 205 GLN A N 1
ATOM 1664 C CA . GLN A 1 205 ? -23.059 -9.610 12.498 1.00 93.88 205 GLN A CA 1
ATOM 1665 C C . GLN A 1 205 ? -24.209 -8.600 12.406 1.00 93.88 205 GLN A C 1
ATOM 1667 O O . GLN A 1 205 ? -25.154 -8.819 11.653 1.00 93.88 205 GLN A O 1
ATOM 1672 N N . LYS A 1 206 ? -24.113 -7.460 13.103 1.00 93.62 206 LYS A N 1
ATOM 1673 C CA . LYS A 1 206 ? -25.127 -6.391 13.031 1.00 93.62 206 LYS A CA 1
ATOM 1674 C C . LYS A 1 206 ? -25.271 -5.808 11.624 1.00 93.62 206 LYS A C 1
ATOM 1676 O O . LYS A 1 206 ? -26.385 -5.535 11.186 1.00 93.62 206 LYS A O 1
ATOM 1681 N N . ILE A 1 207 ? -24.160 -5.609 10.913 1.00 91.31 207 ILE A N 1
ATOM 1682 C CA . ILE A 1 207 ? -24.173 -5.138 9.521 1.00 91.31 207 ILE A CA 1
ATOM 1683 C C . ILE A 1 207 ? -24.825 -6.188 8.623 1.00 91.31 207 ILE A C 1
ATOM 1685 O O . ILE A 1 207 ? -25.661 -5.854 7.796 1.00 91.31 207 ILE A O 1
ATOM 1689 N N . HIS A 1 208 ? -24.486 -7.461 8.796 1.00 91.00 208 HIS A N 1
ATOM 1690 C CA . HIS A 1 208 ? -25.094 -8.527 8.014 1.00 91.00 208 HIS A CA 1
ATOM 1691 C C . HIS A 1 208 ? -26.610 -8.613 8.246 1.00 91.00 208 HIS A C 1
ATOM 1693 O O . HIS A 1 208 ? -27.372 -8.663 7.286 1.00 91.00 208 HIS A O 1
ATOM 1699 N N . GLN A 1 209 ? -27.064 -8.520 9.499 1.00 94.25 209 GLN A N 1
ATOM 1700 C CA . GLN A 1 209 ? -28.491 -8.490 9.838 1.00 94.25 209 GLN A CA 1
ATOM 1701 C C . GLN A 1 209 ? -29.220 -7.285 9.226 1.00 94.25 209 GLN A C 1
ATOM 1703 O O . GLN A 1 209 ? -30.332 -7.433 8.724 1.00 94.25 209 GLN A O 1
ATOM 1708 N N . SER A 1 210 ? -28.597 -6.102 9.212 1.00 92.94 210 SER A N 1
ATOM 1709 C CA . SER A 1 210 ? -29.194 -4.916 8.582 1.00 92.94 210 SER A CA 1
ATOM 1710 C C . SER A 1 210 ? -29.189 -4.972 7.052 1.00 92.94 210 SER A C 1
ATOM 1712 O O . SER A 1 210 ? -30.029 -4.346 6.409 1.00 92.94 210 SER A O 1
ATOM 1714 N N . LEU A 1 211 ? -28.272 -5.731 6.449 1.00 90.31 211 LEU A N 1
ATOM 1715 C CA . LEU A 1 211 ? -28.315 -6.037 5.021 1.00 90.31 211 LEU A CA 1
ATOM 1716 C C . LEU A 1 211 ? -29.465 -7.002 4.711 1.00 90.31 211 LEU A C 1
ATOM 1718 O O . LEU A 1 211 ? -30.223 -6.755 3.776 1.00 90.31 211 LEU A O 1
ATOM 1722 N N . LEU A 1 212 ? -29.649 -8.053 5.516 1.00 92.31 212 LEU A N 1
ATOM 1723 C CA . LEU A 1 212 ? -30.759 -8.997 5.351 1.00 92.31 212 LEU A CA 1
ATOM 1724 C C . LEU A 1 212 ? -32.126 -8.305 5.454 1.00 92.31 212 LEU A C 1
ATOM 1726 O O . LEU A 1 212 ? -32.994 -8.573 4.628 1.00 92.31 212 LEU A O 1
ATOM 1730 N N . SER A 1 213 ? -32.303 -7.352 6.379 1.00 94.50 213 SER A N 1
ATOM 1731 C CA . SER A 1 213 ? -33.559 -6.589 6.485 1.00 94.50 213 SER A CA 1
ATOM 1732 C C . SER A 1 213 ? -33.850 -5.704 5.266 1.00 94.50 213 SER A C 1
ATOM 1734 O O . SER A 1 213 ? -34.999 -5.354 5.016 1.00 94.50 213 SER A O 1
ATOM 1736 N N . ARG A 1 214 ? -32.827 -5.379 4.468 1.00 90.25 214 ARG A N 1
ATOM 1737 C CA . ARG A 1 214 ? -32.942 -4.650 3.195 1.00 90.25 214 ARG A CA 1
ATOM 1738 C C . ARG A 1 214 ? -33.060 -5.579 1.983 1.00 90.25 214 ARG A C 1
ATOM 1740 O O . ARG A 1 214 ? -32.814 -5.141 0.863 1.00 90.25 214 ARG A O 1
ATOM 1747 N N . SER A 1 215 ? -33.427 -6.846 2.190 1.00 88.88 215 SER A N 1
ATOM 1748 C CA . SER A 1 215 ? -33.544 -7.863 1.132 1.00 88.88 215 SER A CA 1
ATOM 1749 C C . SER A 1 215 ? -32.237 -8.094 0.362 1.00 88.88 215 SER A C 1
ATOM 1751 O O . SER A 1 215 ? -32.224 -8.239 -0.861 1.00 88.88 215 SER A O 1
ATOM 1753 N N . PHE A 1 216 ? -31.105 -8.114 1.069 1.00 85.06 216 PHE A N 1
ATOM 1754 C CA . PHE A 1 216 ? -29.809 -8.381 0.452 1.00 85.06 216 PHE A CA 1
ATOM 1755 C C . PHE A 1 216 ? -29.720 -9.822 -0.077 1.00 85.06 216 PHE A C 1
ATOM 1757 O O . PHE A 1 216 ? -29.645 -10.779 0.687 1.00 85.06 216 PHE A O 1
ATOM 1764 N N . SER A 1 217 ? -29.657 -9.968 -1.401 1.00 78.62 217 SER A N 1
ATOM 1765 C CA . SER A 1 217 ? -29.620 -11.252 -2.119 1.00 78.62 217 SER A CA 1
ATOM 1766 C C . SER A 1 217 ? -28.215 -11.862 -2.262 1.00 78.62 217 SER A C 1
ATOM 1768 O O . SER A 1 217 ? -27.978 -12.695 -3.135 1.00 78.62 217 SER A O 1
ATOM 1770 N N . GLY A 1 218 ? -27.242 -11.416 -1.458 1.00 74.88 218 GLY A N 1
ATOM 1771 C CA . GLY A 1 218 ? -25.840 -11.840 -1.577 1.00 74.88 218 GLY A CA 1
ATOM 1772 C C . GLY A 1 218 ? -25.035 -11.078 -2.635 1.00 74.88 218 GLY A C 1
ATOM 1773 O O . GLY A 1 218 ? -23.814 -11.221 -2.702 1.00 74.88 218 GLY A O 1
ATOM 1774 N N . LYS A 1 219 ? -25.685 -10.237 -3.448 1.00 74.00 219 LYS A N 1
ATOM 1775 C CA . LYS A 1 219 ? -25.041 -9.456 -4.510 1.00 74.00 219 LYS A CA 1
ATOM 1776 C C . LYS A 1 219 ? -24.896 -7.998 -4.093 1.00 74.00 219 LYS A C 1
ATOM 1778 O O . LYS A 1 219 ? -25.880 -7.304 -3.853 1.00 74.00 219 LYS A O 1
ATOM 1783 N N . TRP A 1 220 ? -23.656 -7.527 -4.050 1.00 69.75 220 TRP A N 1
ATOM 1784 C CA . TRP A 1 220 ? -23.358 -6.105 -3.919 1.00 69.75 220 TRP A CA 1
ATOM 1785 C C . TRP A 1 220 ? -23.505 -5.425 -5.278 1.00 69.75 220 TRP A C 1
ATOM 1787 O O . TRP A 1 220 ? -22.831 -5.798 -6.237 1.00 69.75 220 TRP A O 1
ATOM 1797 N N . VAL A 1 221 ? -24.397 -4.438 -5.362 1.00 65.56 221 VAL A N 1
ATOM 1798 C CA . VAL A 1 221 ? -24.548 -3.599 -6.555 1.00 65.56 221 VAL A CA 1
ATOM 1799 C C . VAL A 1 221 ? -23.546 -2.456 -6.441 1.00 65.56 221 VAL A C 1
ATOM 1801 O O . VAL A 1 221 ? -23.707 -1.562 -5.614 1.00 65.56 221 VAL A O 1
ATOM 1804 N N . LEU A 1 222 ? -22.486 -2.518 -7.241 1.00 66.25 222 LEU A N 1
ATOM 1805 C CA . LEU A 1 222 ? -21.558 -1.409 -7.438 1.00 66.25 222 LEU A CA 1
ATOM 1806 C C . LEU A 1 222 ? -22.062 -0.595 -8.640 1.00 66.25 222 LEU A C 1
ATOM 1808 O O . LEU A 1 222 ? -22.515 -1.150 -9.641 1.00 66.25 222 LEU A O 1
ATOM 1812 N N . THR A 1 223 ? -22.105 0.729 -8.499 1.00 56.44 223 THR A N 1
ATOM 1813 C CA . THR A 1 223 ? -22.850 1.624 -9.406 1.00 56.44 223 THR A CA 1
ATOM 1814 C C . THR A 1 223 ? -22.013 2.113 -10.597 1.00 56.44 223 THR A C 1
ATOM 1816 O O . THR A 1 223 ? -22.168 3.257 -11.015 1.00 56.44 223 THR A O 1
ATOM 1819 N N . SER A 1 224 ? -21.108 1.314 -11.180 1.00 54.97 224 SER A N 1
ATOM 1820 C CA . SER A 1 224 ? -20.321 1.798 -12.330 1.00 54.97 224 SER A CA 1
ATOM 1821 C C . SER A 1 224 ? -20.068 0.756 -13.418 1.00 54.97 224 SER A C 1
ATOM 1823 O O . SER A 1 224 ? -18.937 0.431 -13.791 1.00 54.97 224 SER A O 1
ATOM 1825 N N . LYS A 1 225 ? -21.160 0.320 -14.054 1.00 54.34 225 LYS A N 1
ATOM 1826 C CA . LYS A 1 225 ? -21.121 -0.402 -15.334 1.00 54.34 225 LYS A CA 1
ATOM 1827 C C . LYS A 1 225 ? -20.909 0.554 -16.512 1.00 54.34 225 LYS A C 1
ATOM 1829 O O . LYS A 1 225 ? -21.775 0.687 -17.371 1.00 54.34 225 LYS A O 1
ATOM 1834 N N . ARG A 1 226 ? -19.768 1.240 -16.574 1.00 59.06 226 ARG A N 1
ATOM 1835 C CA . ARG A 1 226 ? -19.315 1.839 -17.841 1.00 59.06 226 ARG A CA 1
ATOM 1836 C C . ARG A 1 226 ? -18.405 0.843 -18.564 1.00 59.06 226 ARG A C 1
ATOM 1838 O O . ARG A 1 226 ? -17.474 0.354 -17.921 1.00 59.06 226 ARG A O 1
ATOM 1845 N N . PRO A 1 227 ? -18.657 0.491 -19.836 1.00 59.50 227 PRO A N 1
ATOM 1846 C CA . PRO A 1 227 ? -17.702 -0.288 -20.618 1.00 59.50 227 PRO A CA 1
ATOM 1847 C C . PRO A 1 227 ? -16.405 0.509 -20.832 1.00 59.50 227 PRO A C 1
ATOM 1849 O O . PRO A 1 227 ? -16.395 1.731 -20.676 1.00 59.50 227 PRO A O 1
ATOM 1852 N N . LEU A 1 228 ? -15.317 -0.195 -21.160 1.00 59.75 228 LEU A N 1
ATOM 1853 C CA . LEU A 1 228 ? -14.049 0.425 -21.560 1.00 59.75 228 LEU A CA 1
ATOM 1854 C C . LEU A 1 228 ? -14.302 1.342 -22.761 1.00 59.75 228 LEU A C 1
ATOM 1856 O O . LEU A 1 228 ? -14.912 0.922 -23.748 1.00 59.75 228 LEU A O 1
ATOM 1860 N N . THR A 1 229 ? -13.855 2.589 -22.673 1.00 70.50 229 THR A N 1
ATOM 1861 C CA . THR A 1 229 ? -14.047 3.565 -23.750 1.00 70.50 229 THR A CA 1
ATOM 1862 C C . THR A 1 229 ? -13.012 3.306 -24.844 1.00 70.50 229 THR A C 1
ATOM 1864 O O . THR A 1 229 ? -11.853 3.016 -24.554 1.00 70.50 229 THR A O 1
ATOM 1867 N N . TRP A 1 230 ? -13.384 3.454 -26.117 1.00 68.25 230 TRP A N 1
ATOM 1868 C CA . TRP A 1 230 ? -12.464 3.307 -27.258 1.00 68.25 230 TRP A CA 1
ATOM 1869 C C . TRP A 1 230 ? -11.200 4.180 -27.152 1.00 68.25 230 TRP A C 1
ATOM 1871 O O . TRP A 1 230 ? -10.121 3.779 -27.583 1.00 68.25 230 TRP A O 1
ATOM 1881 N N . SER A 1 231 ? -11.299 5.343 -26.505 1.00 68.62 231 SER A N 1
ATOM 1882 C CA . SER A 1 231 ? -10.153 6.210 -26.218 1.00 68.62 231 SER A CA 1
ATOM 1883 C C . SER A 1 231 ? -9.114 5.568 -25.294 1.00 68.62 231 SER A C 1
ATOM 1885 O O . SER A 1 231 ? -7.939 5.905 -25.385 1.00 68.62 231 SER A O 1
ATOM 1887 N N . GLU A 1 232 ? -9.520 4.659 -24.403 1.00 70.12 232 GLU A N 1
ATOM 1888 C CA . GLU A 1 232 ? -8.614 3.940 -23.495 1.00 70.12 232 GLU A CA 1
ATOM 1889 C C . GLU A 1 232 ? -7.792 2.896 -24.256 1.00 70.12 232 GLU A C 1
ATOM 1891 O O . GLU A 1 232 ? -6.594 2.764 -24.017 1.00 70.12 232 GLU A O 1
ATOM 1896 N N . TRP A 1 233 ? -8.414 2.222 -25.229 1.00 71.62 233 TRP A N 1
ATOM 1897 C CA . TRP A 1 233 ? -7.738 1.296 -26.139 1.00 71.62 233 TRP A CA 1
ATOM 1898 C C . TRP A 1 233 ? -6.744 2.004 -27.057 1.00 71.62 233 TRP A C 1
ATOM 1900 O O . TRP A 1 233 ? -5.643 1.501 -27.257 1.00 71.62 233 TRP A O 1
ATOM 1910 N N . LEU A 1 234 ? -7.088 3.193 -27.562 1.00 77.94 234 LEU A N 1
ATOM 1911 C CA . LEU A 1 234 ? -6.155 4.012 -28.341 1.00 77.94 234 LEU A CA 1
ATOM 1912 C C . LEU A 1 234 ? -4.964 4.470 -27.496 1.00 77.94 234 LEU A C 1
ATOM 1914 O O . LEU A 1 234 ? -3.828 4.390 -27.952 1.00 77.94 234 LEU A O 1
ATOM 1918 N N . TRP A 1 235 ? -5.202 4.895 -26.252 1.00 72.94 235 TRP A N 1
ATOM 1919 C CA . TRP A 1 235 ? -4.127 5.296 -25.340 1.00 72.94 235 TRP A CA 1
ATOM 1920 C C . TRP A 1 235 ? -3.182 4.133 -25.035 1.00 72.94 235 TRP A C 1
ATOM 1922 O O . TRP A 1 235 ? -1.964 4.291 -25.054 1.00 72.94 235 TRP A O 1
ATOM 1932 N N . LEU A 1 236 ? -3.748 2.949 -24.811 1.00 69.94 236 LEU A N 1
ATOM 1933 C CA . LEU A 1 236 ? -3.008 1.707 -24.652 1.00 69.94 236 LEU A CA 1
ATOM 1934 C C . LEU A 1 236 ? -2.197 1.334 -25.884 1.00 69.94 236 LEU A C 1
ATOM 1936 O O . LEU A 1 236 ? -1.030 0.983 -25.753 1.00 69.94 236 LEU A O 1
ATOM 1940 N N . GLY A 1 237 ? -2.818 1.410 -27.061 1.00 74.31 237 GLY A N 1
ATOM 1941 C CA . GLY A 1 237 ? -2.174 1.143 -28.339 1.00 74.31 237 GLY A CA 1
ATOM 1942 C C . GLY A 1 237 ? -0.998 2.082 -28.562 1.00 74.31 237 GLY A C 1
ATOM 1943 O O . GLY A 1 237 ? 0.081 1.620 -28.896 1.00 74.31 237 GLY A O 1
ATOM 1944 N N . ILE A 1 238 ? -1.157 3.377 -28.277 1.00 78.19 238 ILE A N 1
ATOM 1945 C CA . ILE A 1 238 ? -0.068 4.359 -28.347 1.00 78.19 238 ILE A CA 1
ATOM 1946 C C . ILE A 1 238 ? 1.056 3.990 -27.378 1.00 78.19 238 ILE A C 1
ATOM 1948 O O . ILE A 1 238 ? 2.211 3.970 -27.784 1.00 78.19 238 ILE A O 1
ATOM 1952 N N . LEU A 1 239 ? 0.741 3.649 -26.126 1.00 71.94 239 LEU A N 1
ATOM 1953 C CA . LEU A 1 239 ? 1.740 3.259 -25.124 1.00 71.94 239 LEU A CA 1
ATOM 1954 C C . LEU A 1 239 ? 2.496 1.988 -25.555 1.00 71.94 239 LEU A C 1
ATOM 1956 O O . LEU A 1 239 ? 3.722 1.941 -25.494 1.00 71.94 239 LEU A O 1
ATOM 1960 N N . LEU A 1 240 ? 1.770 0.988 -26.063 1.00 70.94 240 LEU A N 1
ATOM 1961 C CA . LEU A 1 240 ? 2.319 -0.256 -26.605 1.00 70.94 240 LEU A CA 1
ATOM 1962 C C . LEU A 1 240 ? 3.124 -0.044 -27.886 1.00 70.94 240 LEU A C 1
ATOM 1964 O O . LEU A 1 240 ? 4.107 -0.742 -28.068 1.00 70.94 240 LEU A O 1
ATOM 1968 N N . ILE A 1 241 ? 2.758 0.896 -28.757 1.00 75.44 241 ILE A N 1
ATOM 1969 C CA . ILE A 1 241 ? 3.500 1.220 -29.986 1.00 75.44 241 ILE A CA 1
ATOM 1970 C C . ILE A 1 241 ? 4.772 1.997 -29.653 1.00 75.44 241 ILE A C 1
ATOM 1972 O O . ILE A 1 241 ? 5.831 1.690 -30.188 1.00 75.44 241 ILE A O 1
ATOM 1976 N N . LEU A 1 242 ? 4.701 2.967 -28.740 1.00 69.50 242 LEU A N 1
ATOM 1977 C CA . LEU A 1 242 ? 5.855 3.760 -28.304 1.00 69.50 242 LEU A CA 1
ATOM 1978 C C . LEU A 1 242 ? 6.912 2.852 -27.654 1.00 69.50 242 LEU A C 1
ATOM 1980 O O . LEU A 1 242 ? 8.112 3.023 -27.854 1.00 69.50 242 LEU A O 1
ATOM 1984 N N . VAL A 1 243 ? 6.458 1.821 -26.940 1.00 62.16 243 VAL A N 1
ATOM 1985 C CA . VAL A 1 243 ? 7.321 0.834 -26.283 1.00 62.16 243 VAL A CA 1
ATOM 1986 C C . VAL A 1 243 ? 7.691 -0.325 -27.209 1.00 62.16 243 VAL A C 1
ATOM 1988 O O . VAL A 1 243 ? 8.821 -0.793 -27.163 1.00 62.16 243 VAL A O 1
ATOM 1991 N N . GLY A 1 244 ? 6.782 -0.764 -28.073 1.00 64.62 244 GLY A N 1
ATOM 1992 C CA . GLY A 1 244 ? 6.998 -1.776 -29.105 1.00 64.62 244 GLY A CA 1
ATOM 1993 C C . GLY A 1 244 ? 8.022 -1.316 -30.137 1.00 64.62 244 GLY A C 1
ATOM 1994 O O . GLY A 1 244 ? 8.897 -2.084 -30.510 1.00 64.62 244 GLY A O 1
ATOM 1995 N N . GLY A 1 245 ? 8.003 -0.034 -30.508 1.00 65.19 245 GLY A N 1
ATOM 1996 C CA . GLY A 1 245 ? 9.062 0.606 -31.289 1.00 65.19 245 GLY A CA 1
ATOM 1997 C C . GLY A 1 245 ? 10.395 0.658 -30.537 1.00 65.19 245 GLY A C 1
ATOM 1998 O O . GLY A 1 245 ? 11.442 0.413 -31.128 1.00 65.19 245 GLY A O 1
ATOM 1999 N N . ALA A 1 246 ? 10.374 0.877 -29.216 1.00 60.66 246 ALA A N 1
ATOM 2000 C CA . ALA A 1 246 ? 11.576 0.782 -28.379 1.00 60.66 246 ALA A CA 1
ATOM 2001 C C . ALA A 1 246 ? 12.082 -0.668 -28.202 1.00 60.66 246 ALA A C 1
ATOM 2003 O O . ALA A 1 246 ? 13.273 -0.887 -27.965 1.00 60.66 246 ALA A O 1
ATOM 2004 N N . TRP A 1 247 ? 11.192 -1.656 -28.319 1.00 59.19 247 TRP A N 1
ATOM 2005 C CA . TRP A 1 247 ? 11.497 -3.086 -28.362 1.00 59.19 247 TRP A CA 1
ATOM 2006 C C . TRP A 1 247 ? 12.087 -3.499 -29.710 1.00 59.19 247 TRP A C 1
ATOM 2008 O O . TRP A 1 247 ? 13.094 -4.192 -29.717 1.00 59.19 247 TRP A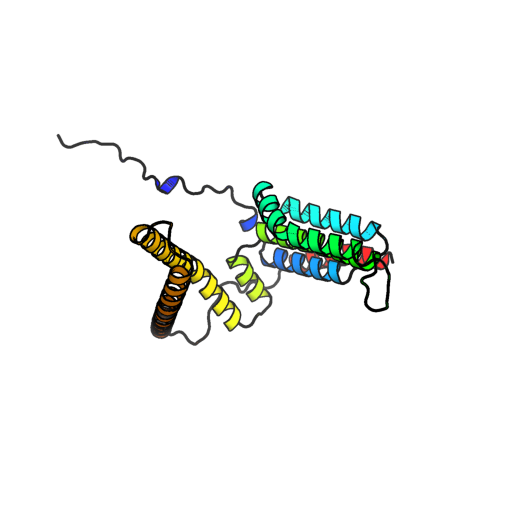 O 1
ATOM 2018 N N . TRP A 1 248 ? 11.507 -3.040 -30.824 1.00 52.97 248 TRP A N 1
ATOM 2019 C CA . TRP A 1 248 ? 11.936 -3.373 -32.187 1.00 52.97 248 TRP A CA 1
ATOM 2020 C C . TRP A 1 248 ? 13.296 -2.760 -32.543 1.00 52.97 248 TRP A C 1
ATOM 2022 O O . TRP A 1 248 ? 14.031 -3.307 -33.353 1.00 52.97 248 TRP A O 1
ATOM 2032 N N . TRP A 1 249 ? 13.708 -1.684 -31.875 1.00 49.09 249 TRP A N 1
ATOM 2033 C CA . TRP A 1 249 ? 15.082 -1.180 -31.974 1.00 49.09 249 TRP A CA 1
ATOM 2034 C C . TRP A 1 249 ? 16.101 -2.009 -31.148 1.00 49.09 249 TRP A C 1
ATOM 2036 O O . TRP A 1 249 ? 17.066 -1.460 -30.609 1.00 49.09 249 TRP A O 1
ATOM 2046 N N . SER A 1 250 ? 15.866 -3.317 -30.971 1.00 45.44 250 SER A N 1
ATOM 2047 C CA . SER A 1 250 ? 16.829 -4.309 -30.456 1.00 45.44 250 SER A CA 1
ATOM 2048 C C . SER A 1 250 ? 17.389 -5.139 -31.597 1.00 45.44 250 SER A C 1
ATOM 2050 O O . SER A 1 250 ? 18.606 -5.398 -31.561 1.00 45.44 250 SER A O 1
#

Secondary structure (DSSP, 8-state):
-------PPPGGGGS------GGGTS-HHHHHHHHHHHHHHHHHS-S-STHHHHHHHHHHHHHHHHTT--HHHHHHHHHHHHHHHHHHHHHHHHS-S-STTS--HHHHHHHHHHHHHHHHHHHHHHHH--HHHHHHHHHHTT--HHHHHHHHHHHHHHHHHHHHHHHHHHHHHHHH-S---HHHHHHHHHHHHHHHHHHHHHHHHHHHHHHHHTT--S----S--PPPPHHHHHHHHHHHHHHHHHHHT-

Radius of gyration: 25.22 Å; chains: 1; bounding box: 67×64×65 Å